Protein AF-0000000076984757 (afdb_homodimer)

Solvent-accessible surface area (backbone atoms only — not com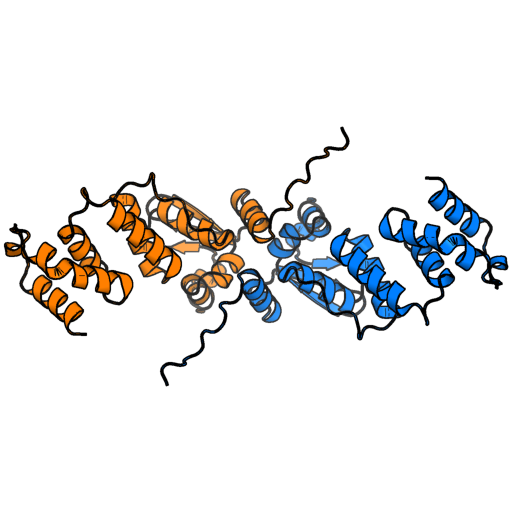parable to full-atom values): 20537 Å² total; per-residue (Å²): 127,86,75,67,82,76,66,76,76,68,51,55,43,49,32,43,40,49,35,39,76,66,60,54,83,48,56,28,40,35,36,26,56,76,40,71,48,70,34,43,54,64,56,42,35,36,55,32,67,49,46,29,51,60,57,61,44,84,55,82,53,58,76,68,27,52,43,83,43,54,91,38,46,38,69,46,50,48,52,52,52,50,26,58,39,61,76,49,83,77,90,59,85,86,56,52,69,69,60,38,51,53,36,30,52,50,23,57,74,46,65,38,62,72,61,24,51,53,37,47,53,51,50,55,70,54,31,86,80,48,48,64,46,57,53,48,51,49,35,60,73,69,62,40,70,81,35,61,69,56,42,49,49,50,57,74,42,38,65,64,36,57,61,40,74,66,47,73,70,45,46,71,63,52,54,49,50,50,45,48,61,69,69,100,129,86,68,69,80,76,67,74,74,68,51,56,42,50,32,43,41,48,34,38,78,67,60,54,83,48,55,28,39,35,35,26,55,76,41,71,47,70,33,44,56,65,56,44,34,35,55,30,67,49,47,29,51,58,58,61,44,83,55,83,52,56,76,67,27,52,43,84,42,55,92,37,45,38,70,46,50,49,52,52,51,50,25,56,39,60,76,48,84,77,87,59,86,85,56,51,70,69,59,36,50,53,36,30,51,50,2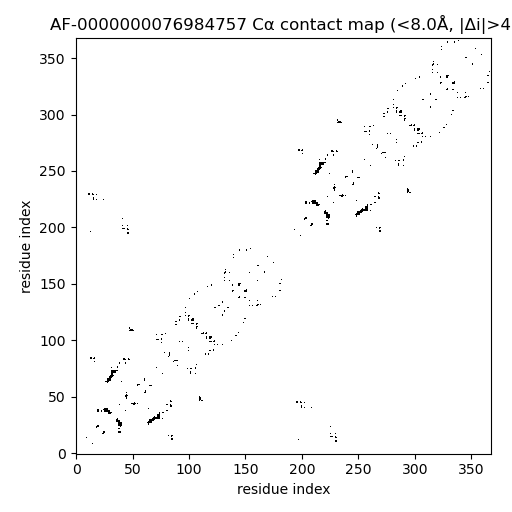5,57,75,47,65,38,59,71,61,24,52,54,38,46,52,52,52,58,66,58,34,84,82,51,46,66,47,58,52,48,52,50,35,60,73,68,62,40,69,80,35,62,70,56,41,49,50,50,59,74,41,39,66,64,35,58,61,40,73,66,47,72,71,46,47,70,63,52,51,48,50,51,46,49,60,69,71,99

Secondary structure (DSSP, 8-state):
-----------HHHHHHHHHHTT-S--EEEEETTEEEEE-HHHHHHH-HHHHHHHHS-STHHHH-EEE-TTS-HHHHHHHHHHHHH--PPP-TT--HHHHHHHHHHHHHHT-HHHHHHHHHHHHHTTTSS-HHHHHHHHHHTTGGG-HHHHHHHHHTHHHHHHSGGGGG--HHHHHHHHHHHH-/-----------HHHHHHHHHHTT-S--EEEEETTEEEEE-HHHHHHH-HHHHHHHHS-SGGGTT-EEE-TTS-HHHHHHHHHHHHH--PPP-TT--HHHHHHHHHHHHHTT-HHHHHHHHHHHHHTGGGS-HHHHHHHHHHTTGGG-HHHHHHHHHTHHHHHHSGGGGG--HHHHHHHHHHHH-

Sequence (368 aa):
MAEKIAASQNSKLENLNELRKREINTDVEIICKNGTVIAHRIVLMSSCLYFDCMFSTEMIEKHSGRVKLTKCTKETIETVVEFLYTDRLPLLTERDIRSLINLVQTCHMMQIEVLLDHCWDSLVAKGLSVNFFQLWKFAIKYDLKNNRRITGFVLDHFWEIAEHKNMIDFTENEVIKLMECLGSMAEKIAASQNSKLENLNELRKREINTDVEIICKNGTVIAHRIVLMSSCLYFDCMFSTEMIEKHSGRVKLTKCTKETIETVVEFLYTDRLPLLTERDIRSLINLVQTCHMMQIEVLLDHCWDSLVAKGLSVNFFQLWKFAIKYDLKNNRRITGFVLDHFWEIAEHKNMIDFTENEVIKLMECLGS

Structure (mmCIF, N/CA/C/O backbone):
data_AF-0000000076984757-model_v1
#
loop_
_entity.id
_entity.type
_entity.pdbx_description
1 polymer 'BTB domain-containing protein'
#
loop_
_atom_site.group_PDB
_atom_site.id
_atom_site.type_symbol
_atom_site.label_atom_id
_atom_site.label_alt_id
_atom_site.label_comp_id
_atom_site.label_asym_id
_atom_site.label_entity_id
_atom_site.label_seq_id
_atom_site.pdbx_PDB_ins_code
_atom_site.Cartn_x
_atom_site.Cartn_y
_atom_site.Cartn_z
_atom_site.occupancy
_atom_site.B_iso_or_equiv
_atom_site.auth_seq_id
_atom_site.auth_comp_id
_atom_site.auth_asym_id
_atom_site.auth_atom_id
_atom_site.pdbx_PDB_model_num
ATOM 1 N N . MET A 1 1 ? -29.219 -9.734 -17.531 1 21.2 1 MET A N 1
ATOM 2 C CA . MET A 1 1 ? -29 -10.062 -16.125 1 21.2 1 MET A CA 1
ATOM 3 C C . MET A 1 1 ? -27.5 -10.109 -15.82 1 21.2 1 MET A C 1
ATOM 5 O O . MET A 1 1 ? -27.109 -10.414 -14.688 1 21.2 1 MET A O 1
ATOM 9 N N . ALA A 1 2 ? -26.797 -10.617 -16.734 1 26.17 2 ALA A N 1
ATOM 10 C CA . ALA A 1 2 ? -25.359 -10.844 -16.75 1 26.17 2 ALA A CA 1
ATOM 11 C C . ALA A 1 2 ? -24.594 -9.562 -16.422 1 26.17 2 ALA A C 1
ATOM 13 O O . ALA A 1 2 ? -23.391 -9.461 -16.672 1 26.17 2 ALA A O 1
ATOM 14 N N . GLU A 1 3 ? -25.203 -8.461 -16.172 1 27.08 3 GLU A N 1
ATOM 15 C CA . GLU A 1 3 ? -24.875 -7.125 -15.688 1 27.08 3 GLU A CA 1
ATOM 16 C C . GLU A 1 3 ? -23.922 -7.184 -14.5 1 27.08 3 GLU A C 1
ATOM 18 O O . GLU A 1 3 ? -23.734 -6.191 -13.797 1 27.08 3 GLU A O 1
ATOM 23 N N . LYS A 1 4 ? -23.953 -8.43 -13.93 1 27.64 4 LYS A N 1
ATOM 24 C CA . LYS A 1 4 ? -23.422 -8.414 -12.578 1 27.64 4 LYS A CA 1
ATOM 25 C C . LYS A 1 4 ? -22.266 -7.418 -12.453 1 27.64 4 LYS A C 1
ATOM 27 O O . LYS A 1 4 ? -21.594 -7.109 -13.438 1 27.64 4 LYS A O 1
ATOM 32 N N . ILE A 1 5 ? -21.75 -6.938 -11.078 1 29.53 5 ILE A N 1
ATOM 33 C CA . ILE A 1 5 ? -21.031 -6 -10.219 1 29.53 5 ILE A CA 1
ATOM 34 C C . ILE A 1 5 ? -19.562 -5.941 -10.633 1 29.53 5 ILE A C 1
ATOM 36 O O . ILE A 1 5 ? -18.828 -6.906 -10.445 1 29.53 5 ILE A O 1
ATOM 40 N N . ALA A 1 6 ? -19.141 -5.578 -11.523 1 35.91 6 ALA A N 1
ATOM 41 C CA . ALA A 1 6 ? -17.797 -5.074 -11.812 1 35.91 6 ALA A CA 1
ATOM 42 C C . ALA A 1 6 ? -17.188 -4.398 -10.586 1 35.91 6 ALA A C 1
ATOM 44 O O . ALA A 1 6 ? -17.406 -3.207 -10.352 1 35.91 6 ALA A O 1
ATOM 45 N N . ALA A 1 7 ? -17.531 -4.762 -9.406 1 39.22 7 ALA A N 1
ATOM 46 C CA . ALA A 1 7 ? -17.047 -4.145 -8.18 1 39.22 7 ALA A CA 1
ATOM 47 C C . ALA A 1 7 ? -15.625 -3.625 -8.352 1 39.22 7 ALA A C 1
ATOM 49 O O . ALA A 1 7 ? -14.734 -4.363 -8.773 1 39.22 7 ALA A O 1
ATOM 50 N N . SER A 1 8 ? -15.414 -2.475 -8.773 1 44.09 8 SER A N 1
ATOM 51 C CA . SER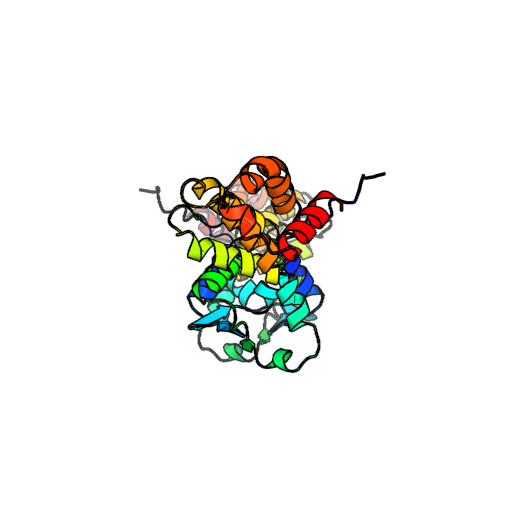 A 1 8 ? -14.148 -1.773 -8.938 1 44.09 8 SER A CA 1
ATOM 52 C C . SER A 1 8 ? -13.109 -2.266 -7.934 1 44.09 8 SER A C 1
ATOM 54 O O . SER A 1 8 ? -13.367 -2.295 -6.73 1 44.09 8 SER A O 1
ATOM 56 N N . GLN A 1 9 ? -12.414 -3.297 -8.227 1 57.75 9 GLN A N 1
ATOM 57 C CA . GLN A 1 9 ? -11.352 -3.824 -7.375 1 57.75 9 GLN A CA 1
ATOM 58 C C . GLN A 1 9 ? -10.602 -2.697 -6.676 1 57.75 9 GLN A C 1
ATOM 60 O O . GLN A 1 9 ? -10.188 -1.73 -7.316 1 57.75 9 GLN A O 1
ATOM 65 N N . ASN A 1 10 ? -10.844 -2.523 -5.359 1 71.19 10 ASN A N 1
ATOM 66 C CA . ASN A 1 10 ? -10.102 -1.567 -4.551 1 71.19 10 ASN A CA 1
ATOM 67 C C . ASN A 1 10 ? -8.602 -1.634 -4.84 1 71.19 10 ASN A C 1
ATOM 69 O O . ASN A 1 10 ? -8.07 -2.701 -5.156 1 71.19 10 ASN A O 1
ATOM 73 N N . SER A 1 11 ? -8.102 -0.429 -4.945 1 84.19 11 SER A N 1
ATOM 74 C CA . SER A 1 11 ? -6.645 -0.404 -5.008 1 84.19 11 SER A CA 1
ATOM 75 C C . SER A 1 11 ? -6.027 -1.074 -3.785 1 84.19 11 SER A C 1
ATOM 77 O O . SER A 1 11 ? -6.715 -1.308 -2.787 1 84.19 11 SER A O 1
ATOM 79 N N . LYS A 1 12 ? -4.941 -1.459 -3.879 1 89.38 12 LYS A N 1
ATOM 80 C CA . LYS A 1 12 ? -4.219 -2.066 -2.766 1 89.38 12 LYS A CA 1
ATOM 81 C C . LYS A 1 12 ? -4.184 -1.136 -1.558 1 89.38 12 LYS A C 1
ATOM 83 O O . LYS A 1 12 ? -4.352 -1.58 -0.42 1 89.38 12 LYS A O 1
ATOM 88 N N . LEU A 1 13 ? -4.09 0.079 -1.854 1 89.75 13 LEU A N 1
ATOM 89 C CA . LEU A 1 13 ? -4.055 1.071 -0.785 1 89.75 13 LEU A CA 1
ATOM 90 C C . LEU A 1 13 ? -5.406 1.164 -0.086 1 89.75 13 LEU A C 1
ATOM 92 O O . LEU A 1 13 ? -5.469 1.306 1.138 1 89.75 13 LEU A O 1
ATOM 96 N N . GLU A 1 14 ? -6.402 1.102 -0.881 1 92.06 14 GLU A N 1
ATOM 97 C CA . GLU A 1 14 ? -7.746 1.135 -0.311 1 92.06 14 GLU A CA 1
ATOM 98 C C . GLU A 1 14 ? -8 -0.081 0.576 1 92.06 14 GLU A C 1
ATOM 100 O O . GLU A 1 14 ? -8.641 0.029 1.621 1 92.06 14 GLU A O 1
ATOM 105 N N . ASN A 1 15 ? -7.496 -1.154 0.119 1 94.44 15 ASN A N 1
ATOM 106 C CA . ASN A 1 15 ? -7.645 -2.361 0.927 1 94.44 15 ASN A CA 1
ATOM 107 C C . ASN A 1 15 ? -6.898 -2.238 2.254 1 94.44 15 ASN A C 1
ATOM 109 O O . ASN A 1 15 ? -7.402 -2.666 3.295 1 94.44 15 ASN A O 1
ATOM 113 N N . LEU A 1 16 ? -5.719 -1.694 2.184 1 95.69 16 LEU A N 1
ATOM 114 C CA . LEU A 1 16 ? -4.965 -1.449 3.406 1 95.69 16 LEU A CA 1
ATOM 115 C C . LEU A 1 16 ? -5.734 -0.527 4.348 1 95.69 16 LEU A C 1
ATOM 117 O O . LEU A 1 16 ? -5.773 -0.759 5.555 1 95.69 16 LEU A O 1
ATOM 121 N N . ASN A 1 17 ? -6.32 0.473 3.775 1 96.44 17 ASN A N 1
ATOM 122 C CA . ASN A 1 17 ? -7.098 1.407 4.582 1 96.44 17 ASN A CA 1
ATOM 123 C C . ASN A 1 17 ? -8.305 0.728 5.215 1 96.44 17 ASN A C 1
ATOM 125 O O . ASN A 1 17 ? -8.695 1.062 6.336 1 96.44 17 ASN A O 1
ATOM 129 N N . GLU A 1 18 ? -8.898 -0.162 4.469 1 96.56 18 GLU A N 1
ATOM 130 C CA . GLU A 1 18 ? -10.023 -0.91 5.023 1 96.56 18 GLU A CA 1
ATOM 131 C C . GLU A 1 18 ? -9.594 -1.747 6.223 1 96.56 18 GLU A C 1
ATOM 133 O O . GLU A 1 18 ? -10.312 -1.829 7.219 1 96.56 18 GLU A O 1
ATOM 138 N N . LEU A 1 19 ? -8.453 -2.357 6.109 1 96.06 19 LEU A N 1
ATOM 139 C CA . LEU A 1 19 ? -7.93 -3.107 7.246 1 96.06 19 LEU A CA 1
ATOM 140 C C . LEU A 1 19 ? -7.727 -2.195 8.453 1 96.06 19 LEU A C 1
ATOM 142 O O . LEU A 1 19 ? -8.039 -2.576 9.586 1 96.06 19 LEU A O 1
ATOM 146 N N . ARG A 1 20 ? -7.211 -0.997 8.227 1 97.38 20 ARG A N 1
ATOM 147 C CA . ARG A 1 20 ? -7.012 -0.031 9.305 1 97.38 20 ARG A CA 1
ATOM 148 C C . ARG A 1 20 ? -8.336 0.336 9.961 1 97.38 20 ARG A C 1
ATOM 150 O O . ARG A 1 20 ? -8.453 0.306 11.195 1 97.38 20 ARG A O 1
ATOM 157 N N . LYS A 1 21 ? -9.305 0.676 9.148 1 96.75 21 LYS A N 1
ATOM 158 C CA . LYS A 1 21 ? -10.609 1.107 9.641 1 96.75 21 LYS A CA 1
ATOM 159 C C . LYS A 1 21 ? -11.273 0.006 10.461 1 96.75 21 LYS A C 1
ATOM 161 O O . LYS A 1 21 ? -11.992 0.287 11.422 1 96.75 21 LYS A O 1
ATOM 166 N N . ARG A 1 22 ? -10.945 -1.216 10.078 1 95.44 22 ARG A N 1
ATOM 167 C CA . ARG A 1 22 ? -11.492 -2.361 10.797 1 95.44 22 ARG A CA 1
ATOM 168 C C . ARG A 1 22 ? -10.586 -2.771 11.945 1 95.44 22 ARG A C 1
ATOM 170 O O . ARG A 1 22 ? -10.875 -3.734 12.664 1 95.44 22 ARG A O 1
ATOM 177 N N . GLU A 1 23 ? -9.531 -2.02 12.148 1 96.06 23 GLU A N 1
ATOM 178 C CA . GLU A 1 23 ? -8.555 -2.229 13.219 1 96.06 23 GLU A CA 1
ATOM 179 C C . GLU A 1 23 ? -7.969 -3.639 13.156 1 96.06 23 GLU A C 1
ATOM 181 O O . GLU A 1 23 ? -7.805 -4.289 14.188 1 96.06 23 GLU A O 1
ATOM 186 N N . ILE A 1 24 ? -7.777 -4.168 11.984 1 93.62 24 ILE A N 1
ATOM 187 C CA . ILE A 1 24 ? -7.195 -5.492 11.781 1 93.62 24 ILE A CA 1
ATOM 188 C C . ILE A 1 24 ? -5.676 -5.379 11.703 1 93.62 24 ILE A C 1
ATOM 190 O O . ILE A 1 24 ? -5.141 -4.742 10.797 1 93.62 24 ILE A O 1
ATOM 194 N N . ASN A 1 25 ? -5.008 -5.965 12.664 1 92.5 25 ASN A N 1
ATOM 195 C CA . ASN A 1 25 ? -3.557 -6.082 12.742 1 92.5 25 ASN A CA 1
ATOM 196 C C . ASN A 1 25 ? -2.885 -4.711 12.789 1 92.5 25 ASN A C 1
ATOM 198 O O . ASN A 1 25 ? -1.813 -4.52 12.211 1 92.5 25 ASN A O 1
ATOM 202 N N . THR A 1 26 ? -3.533 -3.736 13.258 1 95.12 26 THR A N 1
ATOM 203 C CA . THR A 1 26 ? -2.896 -2.451 13.523 1 95.12 26 THR A CA 1
ATOM 204 C C . THR A 1 26 ? -1.917 -2.561 14.688 1 95.12 26 THR A C 1
ATOM 206 O O . THR A 1 26 ? -2.166 -3.289 15.648 1 95.12 26 THR A O 1
ATOM 209 N N . ASP A 1 27 ? -0.809 -1.825 14.586 1 93.75 27 ASP A N 1
ATOM 210 C CA . ASP A 1 27 ? 0.222 -1.99 15.609 1 93.75 27 ASP A CA 1
ATOM 211 C C . ASP A 1 27 ? 0.734 -0.636 16.094 1 93.75 27 ASP A C 1
ATOM 213 O O . ASP A 1 27 ? 1.764 -0.562 16.766 1 93.75 27 ASP A O 1
ATOM 217 N N . VAL A 1 28 ? 0.115 0.46 15.805 1 95.44 28 VAL A N 1
ATOM 218 C CA . VAL A 1 28 ? 0.493 1.792 16.266 1 95.44 28 VAL A CA 1
ATOM 219 C C . VAL A 1 28 ? -0.729 2.506 16.844 1 95.44 28 VAL A C 1
ATOM 221 O O . VAL A 1 28 ? -1.816 2.449 16.266 1 95.44 28 VAL A O 1
ATOM 224 N N . GLU A 1 29 ? -0.559 3.031 17.922 1 96.75 29 GLU A N 1
ATOM 225 C CA . GLU A 1 29 ? -1.536 3.922 18.531 1 96.75 29 GLU A CA 1
ATOM 226 C C . GLU A 1 29 ? -0.991 5.344 18.656 1 96.75 29 GLU A C 1
ATOM 228 O O . GLU A 1 29 ? -0.042 5.59 19.406 1 96.75 29 GLU A O 1
ATOM 233 N N . ILE A 1 30 ? -1.597 6.242 18 1 96.62 30 ILE A N 1
ATOM 234 C CA . ILE A 1 30 ? -1.195 7.645 18.047 1 96.62 30 ILE A CA 1
ATOM 235 C C . ILE A 1 30 ? -2.062 8.391 19.062 1 96.62 30 ILE A C 1
ATOM 237 O O . ILE A 1 30 ? -3.271 8.531 18.875 1 96.62 30 ILE A O 1
ATOM 241 N N . ILE A 1 31 ? -1.456 8.844 20.062 1 97.25 31 ILE A N 1
ATOM 242 C CA . ILE A 1 31 ? -2.146 9.586 21.125 1 97.25 31 ILE A CA 1
ATOM 243 C C . ILE A 1 31 ? -2.203 11.062 20.75 1 97.25 31 ILE A C 1
ATOM 245 O O . ILE A 1 31 ? -1.169 11.734 20.672 1 97.25 31 ILE A O 1
ATOM 249 N N . CYS A 1 32 ? -3.408 11.539 20.562 1 97.56 32 CYS A N 1
ATOM 250 C CA . CYS A 1 32 ? -3.631 12.922 20.172 1 97.56 32 CYS A CA 1
ATOM 251 C C . CYS A 1 32 ? -4.137 13.758 21.344 1 97.56 32 CYS A C 1
ATOM 253 O O . CYS A 1 32 ? -4.281 13.242 22.453 1 97.56 32 CYS A O 1
ATOM 255 N N . LYS A 1 33 ? -4.422 15.023 21.094 1 96.62 33 LYS A N 1
ATOM 256 C CA . LYS A 1 33 ? -4.91 15.953 22.125 1 96.62 33 LYS A CA 1
ATOM 257 C C . LYS A 1 33 ? -6.242 15.477 22.703 1 96.62 33 LYS A C 1
ATOM 259 O O . LYS A 1 33 ? -6.48 15.609 23.906 1 96.62 33 LYS A O 1
ATOM 264 N N . ASN A 1 34 ? -7.09 14.961 21.922 1 97.5 34 ASN A N 1
ATOM 265 C CA . ASN A 1 34 ? -8.453 14.656 22.328 1 97.5 34 ASN A CA 1
ATOM 266 C C . ASN A 1 34 ? -8.883 13.266 21.875 1 97.5 34 ASN A C 1
ATOM 268 O O . ASN A 1 34 ? -10.047 13.055 21.531 1 97.5 34 ASN A O 1
ATOM 272 N N . GLY A 1 35 ? -7.922 12.344 21.703 1 97.44 35 GLY A N 1
ATOM 273 C CA . GLY A 1 35 ? -8.273 10.992 21.297 1 97.44 35 GLY A CA 1
ATOM 274 C C . GLY A 1 35 ? -7.082 10.203 20.781 1 97.44 35 GLY A C 1
ATOM 275 O O . GLY A 1 35 ? -5.934 10.57 21.031 1 97.44 35 GLY A O 1
ATOM 276 N N . THR A 1 36 ? -7.434 9.055 20.172 1 97.62 36 THR A N 1
ATOM 277 C CA . THR A 1 36 ? -6.398 8.172 19.656 1 97.62 36 THR A CA 1
ATOM 278 C C . THR A 1 36 ? -6.719 7.77 18.219 1 97.62 36 THR A C 1
ATOM 280 O O . THR A 1 36 ? -7.887 7.719 17.828 1 97.62 36 THR A O 1
ATOM 283 N N . VAL A 1 37 ? -5.668 7.57 17.438 1 98.12 37 VAL A N 1
ATOM 284 C CA . VAL A 1 37 ? -5.777 7.059 16.078 1 98.12 37 VAL A CA 1
ATOM 285 C C . VAL A 1 37 ? -4.914 5.809 15.922 1 98.12 37 VAL A C 1
ATOM 287 O O . VAL A 1 37 ? -3.754 5.793 16.344 1 98.12 37 VAL A O 1
ATOM 290 N N . ILE A 1 38 ? -5.523 4.762 15.359 1 97.75 38 ILE A N 1
ATOM 291 C CA . ILE A 1 38 ? -4.785 3.52 15.156 1 97.75 38 ILE A CA 1
ATOM 292 C C . ILE A 1 38 ? -4.34 3.412 13.703 1 97.75 38 ILE A C 1
ATOM 294 O O . ILE A 1 38 ? -5.035 3.877 12.797 1 97.75 38 ILE A O 1
ATOM 298 N N . ALA A 1 39 ? -3.232 2.807 13.469 1 97.69 39 ALA A N 1
ATOM 299 C CA . ALA A 1 39 ? -2.684 2.67 12.125 1 97.69 39 ALA A CA 1
ATOM 300 C C . ALA A 1 39 ? -1.687 1.517 12.047 1 97.69 39 ALA A C 1
ATOM 302 O O . ALA A 1 39 ? -1.389 0.881 13.062 1 97.69 39 ALA A O 1
ATOM 303 N N . HIS A 1 40 ? -1.284 1.158 10.93 1 96.75 40 HIS A N 1
ATOM 304 C CA . HIS A 1 40 ? -0.2 0.207 10.719 1 96.75 40 HIS A CA 1
ATOM 305 C C . HIS A 1 40 ? 1.148 0.916 10.641 1 96.75 40 HIS A C 1
ATOM 307 O O . HIS A 1 40 ? 1.307 1.88 9.891 1 96.75 40 HIS A O 1
ATOM 313 N N . ARG A 1 41 ? 2.1 0.413 11.328 1 95.62 41 ARG A N 1
ATOM 314 C CA . ARG A 1 41 ? 3.436 0.995 11.406 1 95.62 41 ARG A CA 1
ATOM 315 C C . ARG A 1 41 ? 4.066 1.111 10.023 1 95.62 41 ARG A C 1
ATOM 317 O O . ARG A 1 41 ? 4.566 2.176 9.656 1 95.62 41 ARG A O 1
ATOM 324 N N . ILE A 1 42 ? 4.004 0.048 9.227 1 95.38 42 ILE A N 1
ATOM 325 C CA . ILE A 1 42 ? 4.727 -0.012 7.961 1 95.38 42 ILE A CA 1
ATOM 326 C C . ILE A 1 42 ? 4.102 0.964 6.965 1 95.38 42 ILE A C 1
ATOM 328 O O . ILE A 1 42 ? 4.797 1.515 6.109 1 95.38 42 ILE A O 1
ATOM 332 N N . VAL A 1 43 ? 2.795 1.179 7.062 1 96.62 43 VAL A N 1
ATOM 333 C CA . VAL A 1 43 ? 2.154 2.133 6.164 1 96.62 43 VAL A CA 1
ATOM 334 C C . VAL A 1 43 ? 2.604 3.551 6.512 1 96.62 43 VAL A C 1
ATOM 336 O O . VAL A 1 43 ? 2.941 4.336 5.621 1 96.62 43 VAL A O 1
ATOM 339 N N . LEU A 1 44 ? 2.658 3.871 7.805 1 95.75 44 LEU A N 1
ATOM 340 C CA . LEU A 1 44 ? 3.131 5.184 8.234 1 95.75 44 LEU A CA 1
ATOM 341 C C . LEU A 1 44 ? 4.574 5.414 7.797 1 95.75 44 LEU A C 1
ATOM 343 O O . LEU A 1 44 ? 4.895 6.461 7.234 1 95.75 44 LEU A O 1
ATOM 347 N N . MET A 1 45 ? 5.379 4.414 7.965 1 94.31 45 MET A N 1
ATOM 348 C CA . MET A 1 45 ? 6.801 4.512 7.641 1 94.31 45 MET A CA 1
ATOM 349 C C . MET A 1 45 ? 7.008 4.664 6.137 1 94.31 45 MET A C 1
ATOM 351 O O . MET A 1 45 ? 7.875 5.418 5.695 1 94.31 45 MET A O 1
ATOM 355 N N . SER A 1 46 ? 6.23 3.941 5.387 1 94.81 46 SER A N 1
ATOM 356 C CA . SER A 1 46 ? 6.43 3.893 3.943 1 94.81 46 SER A CA 1
ATOM 357 C C . SER A 1 46 ? 5.93 5.168 3.271 1 94.81 46 SER A C 1
ATOM 359 O O . SER A 1 46 ? 6.344 5.492 2.156 1 94.81 46 SER A O 1
ATOM 361 N N . SER A 1 47 ? 5.121 5.953 3.883 1 93.44 47 SER A N 1
ATOM 362 C CA . SER A 1 47 ? 4.426 7.039 3.203 1 93.44 47 SER A CA 1
ATOM 363 C C . SER A 1 47 ? 4.758 8.391 3.836 1 93.44 47 SER A C 1
ATOM 365 O O . SER A 1 47 ? 4.383 9.438 3.307 1 93.44 47 SER A O 1
ATOM 367 N N . CYS A 1 48 ? 5.453 8.43 4.891 1 93.94 48 CYS A N 1
ATOM 368 C CA . CYS A 1 48 ? 5.715 9.656 5.633 1 93.94 48 CYS A CA 1
ATOM 369 C C . CYS A 1 48 ? 7.098 9.625 6.273 1 93.94 48 CYS A C 1
ATOM 371 O O . CYS A 1 48 ? 7.352 8.828 7.176 1 93.94 48 CYS A O 1
ATOM 373 N N . LEU A 1 49 ? 7.941 10.477 5.863 1 92.44 49 LEU A N 1
ATOM 374 C CA . LEU A 1 49 ? 9.32 10.523 6.352 1 92.44 49 LEU A CA 1
ATOM 375 C C . LEU A 1 49 ? 9.352 10.789 7.855 1 92.44 49 LEU A C 1
ATOM 377 O O . LEU A 1 49 ? 10.203 10.25 8.562 1 92.44 49 LEU A O 1
ATOM 381 N N . TYR A 1 50 ? 8.492 11.625 8.312 1 92.5 50 TYR A N 1
ATOM 382 C CA . TYR A 1 50 ? 8.391 11.922 9.742 1 92.5 50 TYR A CA 1
ATOM 383 C C . TYR A 1 50 ? 8.195 10.641 10.547 1 92.5 50 TYR A C 1
ATOM 385 O O . TYR A 1 50 ? 8.945 10.375 11.492 1 92.5 50 TYR A O 1
ATOM 393 N N . PHE A 1 51 ? 7.305 9.844 10.164 1 93 51 PHE A N 1
ATOM 394 C CA . PHE A 1 51 ? 7.035 8.594 10.867 1 93 51 PHE A CA 1
ATOM 395 C C . PHE A 1 51 ? 8.156 7.59 10.633 1 93 51 PHE A C 1
ATOM 397 O O . PHE A 1 51 ? 8.477 6.797 11.523 1 93 51 PHE A O 1
ATOM 404 N N . ASP A 1 52 ? 8.672 7.547 9.445 1 92.38 52 ASP A N 1
ATOM 405 C CA . ASP A 1 52 ? 9.789 6.656 9.164 1 92.38 52 ASP A CA 1
ATOM 406 C C . ASP A 1 52 ? 10.961 6.922 10.117 1 92.38 52 ASP A C 1
ATOM 408 O O . ASP A 1 52 ? 11.5 5.996 10.719 1 92.38 52 ASP A O 1
ATOM 412 N N . CYS A 1 53 ? 11.328 8.148 10.273 1 90.31 53 CYS A N 1
ATOM 413 C CA . CYS A 1 53 ? 12.406 8.547 11.164 1 90.31 53 CYS A CA 1
ATOM 414 C C . CYS A 1 53 ? 12.062 8.219 12.617 1 90.31 53 CYS A C 1
ATOM 416 O O . CYS A 1 53 ? 12.898 7.707 13.359 1 90.31 53 CYS A O 1
ATOM 418 N N . MET A 1 54 ? 10.859 8.5 12.938 1 88.56 54 MET A N 1
ATOM 419 C CA . MET A 1 54 ? 10.414 8.273 14.305 1 88.56 54 MET A CA 1
ATOM 420 C C . MET A 1 54 ? 10.539 6.805 14.688 1 88.56 54 MET A C 1
ATOM 422 O O . MET A 1 54 ? 11.031 6.48 15.773 1 88.56 54 MET A O 1
ATOM 426 N N . PHE A 1 55 ? 10.18 5.918 13.812 1 89.44 55 PHE A N 1
ATOM 427 C CA . PHE A 1 55 ? 10.164 4.492 14.125 1 89.44 55 PHE A CA 1
ATOM 428 C C . PHE A 1 55 ? 11.539 3.873 13.898 1 89.44 55 PHE A C 1
ATOM 430 O O . PHE A 1 55 ? 11.812 2.766 14.367 1 89.44 55 PHE A O 1
ATOM 437 N N . SER A 1 56 ? 12.328 4.512 13.172 1 86.19 56 SER A N 1
ATOM 438 C CA . SER A 1 56 ? 13.664 3.988 12.891 1 86.19 56 SER A CA 1
ATOM 439 C C . SER A 1 56 ? 14.656 4.398 13.977 1 86.19 56 SER A C 1
ATOM 441 O O . SER A 1 56 ? 15.688 3.756 14.148 1 86.19 56 SER A O 1
ATOM 443 N N . THR A 1 57 ? 14.523 5.539 14.5 1 76.5 57 THR A N 1
ATOM 444 C CA . THR A 1 57 ? 15.438 6.031 15.531 1 76.5 57 THR A CA 1
ATOM 445 C C . THR A 1 57 ? 15.258 5.242 16.828 1 76.5 57 THR A C 1
ATOM 447 O O . THR A 1 57 ? 14.172 4.746 17.109 1 76.5 57 THR A O 1
ATOM 450 N N . GLU A 1 58 ? 16.203 4.207 17.172 1 60.34 58 GLU A N 1
ATOM 451 C CA . GLU A 1 58 ? 16.297 3.336 18.344 1 60.34 58 GLU A CA 1
ATOM 452 C C . GLU A 1 58 ? 15.633 3.967 19.562 1 60.34 58 GLU A C 1
ATOM 454 O O . GLU A 1 58 ? 15.781 3.471 20.688 1 60.34 58 GLU A O 1
ATOM 459 N N . MET A 1 59 ? 15.148 5.051 19.547 1 50.72 59 MET A N 1
ATOM 460 C CA . MET A 1 59 ? 14.609 5.414 20.859 1 50.72 59 MET A CA 1
ATOM 461 C C . MET A 1 59 ? 13.445 4.508 21.234 1 50.72 59 MET A C 1
ATOM 463 O O . MET A 1 59 ? 12.828 3.885 20.359 1 50.72 59 MET A O 1
ATOM 467 N N . ILE A 1 60 ? 13.031 4.367 22.531 1 46.56 60 ILE A N 1
ATOM 468 C CA . ILE A 1 60 ? 12.156 3.555 23.375 1 46.56 60 ILE A CA 1
ATOM 469 C C . ILE A 1 60 ? 10.867 3.234 22.609 1 46.56 60 ILE A C 1
ATOM 471 O O . ILE A 1 60 ? 10.367 2.107 22.672 1 46.56 60 ILE A O 1
ATOM 475 N N . GLU A 1 61 ? 10.312 4.164 21.906 1 50.66 61 GLU A N 1
ATOM 476 C CA . GLU A 1 61 ? 8.922 4.016 21.5 1 50.66 61 GLU A CA 1
ATOM 477 C C . GLU A 1 61 ? 8.797 3.018 20.344 1 50.66 61 GLU A C 1
ATOM 479 O O . GLU A 1 61 ? 7.684 2.732 19.891 1 50.66 61 GLU A O 1
ATOM 484 N N . LYS A 1 62 ? 9.945 2.48 19.797 1 54.19 62 LYS A N 1
ATOM 485 C CA . LYS A 1 62 ? 10.102 1.552 18.688 1 54.19 62 LYS A CA 1
ATOM 486 C C . LYS A 1 62 ? 9.242 0.307 18.875 1 54.19 62 LYS A C 1
ATOM 488 O O . LYS A 1 62 ? 8.688 -0.232 17.922 1 54.19 62 LYS A O 1
ATOM 493 N N . HIS A 1 63 ? 9.141 -0.016 20.25 1 59.62 63 HIS A N 1
ATOM 494 C CA . HIS A 1 63 ? 8.516 -1.319 20.422 1 59.62 63 HIS A CA 1
ATOM 495 C C . HIS A 1 63 ? 7.105 -1.176 20.984 1 59.62 63 HIS A C 1
ATOM 497 O O . HIS A 1 63 ? 6.305 -2.113 20.922 1 59.62 63 HIS A O 1
ATOM 503 N N . SER A 1 64 ? 6.844 0.047 21.422 1 64.75 64 SER A N 1
ATOM 504 C CA . SER A 1 64 ? 5.598 0.111 22.188 1 64.75 64 SER A CA 1
ATOM 505 C C . SER A 1 64 ? 4.398 0.318 21.266 1 64.75 64 SER A C 1
ATOM 507 O O . SER A 1 64 ? 3.264 0.022 21.641 1 64.75 64 SER A O 1
ATOM 509 N N . GLY A 1 65 ? 4.699 0.686 20.031 1 83.88 65 GLY A N 1
ATOM 510 C CA . GLY A 1 65 ? 3.598 0.953 19.125 1 83.88 65 GLY A CA 1
ATOM 511 C C . GLY A 1 65 ? 2.824 2.209 19.484 1 83.88 65 GLY A C 1
ATOM 512 O O . GLY A 1 65 ? 1.777 2.486 18.891 1 83.88 65 GLY A O 1
ATOM 513 N N . ARG A 1 66 ? 3.246 2.957 20.547 1 89.19 66 ARG A N 1
ATOM 514 C CA . ARG A 1 66 ? 2.547 4.18 20.938 1 89.19 66 ARG A CA 1
ATOM 515 C C . ARG A 1 66 ? 3.328 5.418 20.516 1 89.19 66 ARG A C 1
ATOM 517 O O . ARG A 1 66 ? 4.535 5.508 20.766 1 89.19 66 ARG A O 1
ATOM 524 N N . VAL A 1 67 ? 2.729 6.367 19.844 1 92.44 67 VAL A N 1
ATOM 525 C CA . VAL A 1 67 ? 3.285 7.641 19.391 1 92.44 67 VAL A CA 1
ATOM 526 C C . VAL A 1 67 ? 2.502 8.797 20.016 1 92.44 67 VAL A C 1
ATOM 528 O O . VAL A 1 67 ? 1.278 8.867 19.875 1 92.44 67 VAL A O 1
ATOM 531 N N . LYS A 1 68 ? 3.18 9.656 20.688 1 94.06 68 LYS A N 1
ATOM 532 C CA . LYS A 1 68 ? 2.506 10.773 21.359 1 94.06 68 LYS A CA 1
ATOM 533 C C . LYS A 1 68 ? 2.57 12.031 20.5 1 94.06 68 LYS A C 1
ATOM 535 O O . LYS A 1 68 ? 3.646 12.602 20.297 1 94.06 68 LYS A O 1
ATOM 540 N N . LEU A 1 69 ? 1.495 12.406 19.984 1 95.44 69 LEU A N 1
ATOM 541 C CA . LEU A 1 69 ? 1.307 13.656 19.266 1 95.44 69 LEU A CA 1
ATOM 542 C C . LEU A 1 69 ? 0.209 14.492 19.906 1 95.44 69 LEU A C 1
ATOM 544 O O . LEU A 1 69 ? -0.785 14.828 19.266 1 95.44 69 LEU A O 1
ATOM 548 N N . THR A 1 70 ? 0.461 14.922 21.094 1 95.19 70 THR A N 1
ATOM 549 C CA . THR A 1 70 ? -0.57 15.516 21.922 1 95.19 70 THR A CA 1
ATOM 550 C C . THR A 1 70 ? -0.836 16.953 21.516 1 95.19 70 THR A C 1
ATOM 552 O O . THR A 1 70 ? -1.832 17.562 21.922 1 95.19 70 THR A O 1
ATOM 555 N N . LYS A 1 71 ? -0.027 17.562 20.703 1 93.06 71 LYS A N 1
ATOM 556 C CA . LYS A 1 71 ? -0.239 18.922 20.188 1 93.06 71 LYS A CA 1
ATOM 557 C C . LYS A 1 71 ? -1.229 18.922 19.031 1 93.06 71 LYS A C 1
ATOM 559 O O . LYS A 1 71 ? -1.732 19.969 18.641 1 93.06 71 LYS A O 1
ATOM 564 N N . CYS A 1 72 ? -1.492 17.766 18.516 1 96 72 CYS A N 1
ATOM 565 C CA . CYS A 1 72 ? -2.389 17.641 17.359 1 96 72 CYS A CA 1
ATOM 566 C C . CYS A 1 72 ? -3.719 17.031 17.781 1 96 72 CYS A C 1
ATOM 568 O O . CYS A 1 72 ? -3.758 16.141 18.625 1 96 72 CYS A O 1
ATOM 570 N N . THR A 1 73 ? -4.801 17.516 17.141 1 96.38 73 THR A N 1
ATOM 571 C CA . THR A 1 73 ? -6.113 16.938 17.422 1 96.38 73 THR A CA 1
ATOM 572 C C . THR A 1 73 ? -6.277 15.602 16.688 1 96.38 73 THR A C 1
ATOM 574 O O . THR A 1 73 ? -5.605 15.344 15.695 1 96.38 73 THR A O 1
ATOM 577 N N . LYS A 1 74 ? -7.203 14.789 17.203 1 97.81 74 LYS A N 1
ATOM 578 C CA . LYS A 1 74 ? -7.531 13.516 16.562 1 97.81 74 LYS A CA 1
ATOM 579 C C . LYS A 1 74 ? -8 13.734 15.125 1 97.81 74 LYS A C 1
ATOM 581 O O . LYS A 1 74 ? -7.633 12.984 14.227 1 97.81 74 LYS A O 1
ATOM 586 N N . GLU A 1 75 ? -8.773 14.781 14.922 1 96.81 75 GLU A N 1
ATOM 587 C CA . GLU A 1 75 ? -9.328 15.078 13.602 1 96.81 75 GLU A CA 1
ATOM 588 C C . GLU A 1 75 ? -8.227 15.367 12.586 1 96.81 75 GLU A C 1
ATOM 590 O O . GLU A 1 75 ? -8.281 14.891 11.453 1 96.81 75 GLU A O 1
ATOM 595 N N . THR A 1 76 ? -7.211 16.125 12.992 1 97.25 76 THR A N 1
ATOM 596 C CA . THR A 1 76 ? -6.121 16.469 12.086 1 97.25 76 THR A CA 1
ATOM 597 C C . THR A 1 76 ? -5.285 15.227 11.766 1 97.25 76 THR A C 1
ATOM 599 O O . THR A 1 76 ? -4.945 14.984 10.602 1 97.25 76 THR A O 1
ATOM 602 N N . ILE A 1 77 ? -5.043 14.414 12.82 1 98.25 77 ILE A N 1
ATOM 603 C CA . ILE A 1 77 ? -4.227 13.219 12.633 1 98.25 77 ILE A CA 1
ATOM 604 C C . ILE A 1 77 ? -4.98 12.211 11.766 1 98.25 77 ILE A C 1
ATOM 606 O O . ILE A 1 77 ? -4.395 11.578 10.883 1 98.25 77 ILE A O 1
ATOM 610 N N . GLU A 1 78 ? -6.246 12.109 11.977 1 98 78 GLU A N 1
ATOM 611 C CA . GLU A 1 78 ? -7.066 11.219 11.148 1 98 78 GLU A CA 1
ATOM 612 C C . GLU A 1 78 ? -7.012 11.625 9.68 1 98 78 GLU A C 1
ATOM 614 O O . GLU A 1 78 ? -6.926 10.773 8.797 1 98 78 GLU A O 1
ATOM 619 N N . THR A 1 79 ? -7.086 12.898 9.406 1 97.69 79 THR A N 1
ATOM 620 C CA . THR A 1 79 ? -7.023 13.406 8.047 1 97.69 79 THR A CA 1
ATOM 621 C C . THR A 1 79 ? -5.68 13.062 7.402 1 97.69 79 THR A C 1
ATOM 623 O O . THR A 1 79 ? -5.629 12.609 6.262 1 97.69 79 THR A O 1
ATOM 626 N N . VAL A 1 80 ? -4.629 13.312 8.172 1 98 80 VAL A N 1
ATOM 627 C CA . VAL A 1 80 ? -3.283 13.023 7.684 1 98 80 VAL A CA 1
ATOM 628 C C . VAL A 1 80 ? -3.141 11.531 7.418 1 98 80 VAL A C 1
ATOM 630 O O . VAL A 1 80 ? -2.684 11.125 6.344 1 98 80 VAL A O 1
ATOM 633 N N . VAL A 1 81 ? -3.586 10.68 8.375 1 98.06 81 VAL A N 1
ATOM 634 C CA . VAL A 1 81 ? -3.459 9.227 8.258 1 98.06 81 VAL A CA 1
ATOM 635 C C . VAL A 1 81 ? -4.27 8.734 7.059 1 98.06 81 VAL A C 1
ATOM 637 O O . VAL A 1 81 ? -3.801 7.895 6.289 1 98.06 81 VAL A O 1
ATOM 640 N N . GLU A 1 82 ? -5.43 9.289 6.895 1 97.5 82 GLU A N 1
ATOM 641 C CA . GLU A 1 82 ? -6.23 8.93 5.727 1 97.5 82 GLU A CA 1
ATOM 642 C C . GLU A 1 82 ? -5.492 9.242 4.43 1 97.5 82 GLU A C 1
ATOM 644 O O . GLU A 1 82 ? -5.496 8.445 3.496 1 97.5 82 GLU A O 1
ATOM 649 N N . PHE A 1 83 ? -4.902 10.336 4.445 1 96.75 83 PHE A N 1
ATOM 650 C CA . PHE A 1 83 ? -4.113 10.727 3.283 1 96.75 83 PHE A CA 1
ATOM 651 C C . PHE A 1 83 ? -2.965 9.758 3.053 1 96.75 83 PHE A C 1
ATOM 653 O O . PHE A 1 83 ? -2.697 9.359 1.914 1 96.75 83 PHE A O 1
ATOM 660 N N . LEU A 1 84 ? -2.33 9.336 4.078 1 96.25 84 LEU A N 1
ATOM 661 C CA . LEU A 1 84 ? -1.188 8.438 3.965 1 96.25 84 LEU A CA 1
ATOM 662 C C . LEU A 1 84 ? -1.62 7.07 3.441 1 96.25 84 LEU A C 1
ATOM 664 O O . LEU A 1 84 ? -0.856 6.395 2.746 1 96.25 84 LEU A O 1
ATOM 668 N N . TYR A 1 85 ? -2.863 6.66 3.67 1 96.06 85 TYR A N 1
ATOM 669 C CA . TYR A 1 85 ? -3.363 5.355 3.244 1 96.06 85 TYR A CA 1
ATOM 670 C C . TYR A 1 85 ? -3.904 5.422 1.82 1 96.06 85 TYR A C 1
ATOM 672 O O . TYR A 1 85 ? -3.973 4.402 1.129 1 96.06 85 TYR A O 1
ATOM 680 N N . THR A 1 86 ? -4.344 6.539 1.369 1 93.12 86 THR A N 1
ATOM 681 C CA . THR A 1 86 ? -5.117 6.57 0.134 1 93.12 86 THR A CA 1
ATOM 682 C C . THR A 1 86 ? -4.383 7.359 -0.946 1 93.12 86 THR A C 1
ATOM 684 O O . THR A 1 86 ? -4.672 7.211 -2.135 1 93.12 86 THR A O 1
ATOM 687 N N . ASP A 1 87 ? -3.504 8.203 -0.537 1 91.38 87 ASP A N 1
ATOM 688 C CA . ASP A 1 87 ? -2.811 9.125 -1.435 1 91.38 87 ASP A CA 1
ATOM 689 C C . ASP A 1 87 ? -3.795 10.07 -2.121 1 91.38 87 ASP A C 1
ATOM 691 O O . ASP A 1 87 ? -3.561 10.508 -3.25 1 91.38 87 ASP A O 1
ATOM 695 N N . ARG A 1 88 ? -4.898 10.344 -1.466 1 93 88 ARG A N 1
ATOM 696 C CA . ARG A 1 88 ? -5.906 11.266 -1.984 1 93 88 ARG A CA 1
ATOM 697 C C . ARG A 1 88 ? -6.012 12.508 -1.109 1 93 88 ARG A C 1
ATOM 699 O O . ARG A 1 88 ? -6.07 12.406 0.118 1 93 88 ARG A O 1
ATOM 706 N N . LEU A 1 89 ? -5.957 13.633 -1.726 1 96.38 89 LEU A N 1
ATOM 707 C CA . LEU A 1 89 ? -6.141 14.883 -1.001 1 96.38 89 LEU A CA 1
ATOM 708 C C . LEU A 1 89 ? -7.562 14.992 -0.461 1 96.38 89 LEU A C 1
ATOM 710 O O . LEU A 1 89 ? -8.523 14.664 -1.162 1 96.38 89 LEU A O 1
ATOM 714 N N . PRO A 1 90 ? -7.707 15.43 0.757 1 96.5 90 PRO A N 1
ATOM 715 C CA . PRO A 1 90 ? -9.039 15.531 1.355 1 96.5 90 PRO A CA 1
ATOM 716 C C . PRO A 1 90 ? -9.852 16.703 0.807 1 96.5 90 PRO A C 1
ATOM 718 O O . PRO A 1 90 ? -9.273 17.688 0.351 1 96.5 90 PRO A O 1
ATOM 721 N N . LEU A 1 91 ? -11.125 16.484 0.812 1 94.75 91 LEU A N 1
ATOM 722 C CA . LEU A 1 91 ? -12.016 17.609 0.556 1 94.75 91 LEU A CA 1
ATOM 723 C C . LEU A 1 91 ? -12.062 18.547 1.756 1 94.75 91 LEU A C 1
ATOM 725 O O . LEU A 1 91 ? -12.359 18.125 2.873 1 94.75 91 LEU A O 1
ATOM 729 N N . LEU A 1 92 ? -11.727 19.797 1.534 1 95 92 LEU A N 1
ATOM 730 C CA . LEU A 1 92 ? -11.57 20.719 2.654 1 95 92 LEU A CA 1
ATOM 731 C C . LEU A 1 92 ? -12.641 21.812 2.621 1 95 92 LEU A C 1
ATOM 733 O O . LEU A 1 92 ? -12.672 22.672 3.496 1 95 92 LEU A O 1
ATOM 737 N N . THR A 1 93 ? -13.57 21.781 1.736 1 90 93 THR A N 1
ATOM 738 C CA . THR A 1 93 ? -14.531 22.844 1.486 1 90 93 THR A CA 1
ATOM 739 C C . THR A 1 93 ? -15.391 23.109 2.721 1 90 93 THR A C 1
ATOM 741 O O . THR A 1 93 ? -15.727 24.25 3.023 1 90 93 THR A O 1
ATOM 744 N N . GLU A 1 94 ? -15.703 22.047 3.475 1 90.88 94 GLU A N 1
ATOM 745 C CA . GLU A 1 94 ? -16.641 22.188 4.594 1 90.88 94 GLU A CA 1
ATOM 746 C C . GLU A 1 94 ? -15.891 22.438 5.898 1 90.88 94 GLU A C 1
ATOM 748 O O . GLU A 1 94 ? -16.516 22.688 6.938 1 90.88 94 GLU A O 1
ATOM 753 N N . ARG A 1 95 ? -14.602 22.5 5.828 1 92.25 95 ARG A N 1
ATOM 754 C CA . ARG A 1 95 ? -13.828 22.719 7.047 1 92.25 95 ARG A CA 1
ATOM 755 C C . ARG A 1 95 ? -13.797 24.203 7.418 1 92.25 95 ARG A C 1
ATOM 757 O O . ARG A 1 95 ? -13.711 25.062 6.543 1 92.25 95 ARG A O 1
ATOM 764 N N . ASP A 1 96 ? -13.914 24.469 8.695 1 90.12 96 ASP A N 1
ATOM 765 C CA . ASP A 1 96 ? -13.812 25.859 9.148 1 90.12 96 ASP A CA 1
ATOM 766 C C . ASP A 1 96 ? -12.359 26.312 9.234 1 90.12 96 ASP A C 1
ATOM 768 O O . ASP A 1 96 ? -11.445 25.5 9.125 1 90.12 96 ASP A O 1
ATOM 772 N N . ILE A 1 97 ? -12.117 27.578 9.438 1 87.69 97 ILE A N 1
ATOM 773 C CA . ILE A 1 97 ? -10.797 28.219 9.414 1 87.69 97 ILE A CA 1
ATOM 774 C C . ILE A 1 97 ? -9.914 27.609 10.492 1 87.69 97 ILE A C 1
ATOM 776 O O . ILE A 1 97 ? -8.742 27.297 10.25 1 87.69 97 ILE A O 1
ATOM 780 N N . ARG A 1 98 ? -10.469 27.438 11.672 1 87.25 98 ARG A N 1
ATOM 781 C CA . ARG A 1 98 ? -9.703 26.891 12.789 1 87.25 98 ARG A CA 1
ATOM 782 C C . ARG A 1 98 ? -9.195 25.484 12.461 1 87.25 98 ARG A C 1
ATOM 784 O O . ARG A 1 98 ? -8.047 25.156 12.75 1 87.25 98 ARG A O 1
ATOM 791 N N . SER A 1 99 ? -10.062 24.688 11.914 1 92.44 99 SER A N 1
ATOM 792 C CA . SER A 1 99 ? -9.711 23.328 11.523 1 92.44 99 SER A CA 1
ATOM 793 C C . SER A 1 99 ? -8.609 23.312 10.469 1 92.44 99 SER A C 1
ATOM 795 O O . SER A 1 99 ? -7.707 22.484 10.508 1 92.44 99 SER A O 1
ATOM 797 N N . LEU A 1 100 ? -8.703 24.219 9.609 1 93 100 LEU A N 1
ATOM 798 C CA . LEU A 1 100 ? -7.719 24.312 8.539 1 93 100 LEU A CA 1
ATOM 799 C C . LEU A 1 100 ? -6.363 24.75 9.086 1 93 100 LEU A C 1
ATOM 801 O O . LEU A 1 100 ? -5.324 24.25 8.664 1 93 100 LEU A O 1
ATOM 805 N N . ILE A 1 101 ? -6.375 25.672 9.961 1 89.12 101 ILE A N 1
ATOM 806 C CA . ILE A 1 101 ? -5.141 26.125 10.594 1 89.12 101 ILE A CA 1
ATOM 807 C C . ILE A 1 101 ? -4.465 24.953 11.312 1 89.12 101 ILE A C 1
ATOM 809 O O . ILE A 1 101 ? -3.256 24.75 11.172 1 89.12 101 ILE A O 1
ATOM 813 N N . ASN A 1 102 ? -5.273 24.219 12.086 1 92.69 102 ASN A N 1
ATOM 814 C CA . ASN A 1 102 ? -4.746 23.047 12.781 1 92.69 102 ASN A CA 1
ATOM 815 C C . ASN A 1 102 ? -4.129 22.047 11.805 1 92.69 102 ASN A C 1
ATOM 817 O O . ASN A 1 102 ? -3.076 21.469 12.086 1 92.69 102 ASN A O 1
ATOM 821 N N . LEU A 1 103 ? -4.738 21.844 10.734 1 95.69 103 LEU A N 1
ATOM 822 C CA . LEU A 1 103 ? -4.258 20.906 9.734 1 95.69 103 LEU A CA 1
ATOM 823 C C . LEU A 1 103 ? -2.959 21.391 9.102 1 95.69 103 LEU A C 1
ATOM 825 O O . LEU A 1 103 ? -2.025 20.609 8.914 1 95.69 103 LEU A O 1
ATOM 829 N N . VAL A 1 104 ? -2.887 22.688 8.789 1 93.38 104 VAL A N 1
ATOM 830 C CA . VAL A 1 104 ? -1.664 23.266 8.25 1 93.38 104 VAL A CA 1
ATOM 831 C C . VAL A 1 104 ? -0.51 23.047 9.219 1 93.38 104 VAL A C 1
ATOM 833 O O . VAL A 1 104 ? 0.571 22.609 8.828 1 93.38 104 VAL A O 1
ATOM 836 N N . GLN A 1 105 ? -0.741 23.297 10.406 1 92 105 GLN A N 1
ATOM 837 C CA . GLN A 1 105 ? 0.277 23.141 11.445 1 92 105 GLN A CA 1
ATOM 838 C C . GLN A 1 105 ? 0.75 21.688 11.523 1 92 105 GLN A C 1
ATOM 840 O O . GLN A 1 105 ? 1.952 21.422 11.594 1 92 105 GLN A O 1
ATOM 845 N N . THR A 1 106 ? -0.167 20.828 11.555 1 95.56 106 THR A N 1
ATOM 846 C CA . THR A 1 106 ? 0.145 19.406 11.648 1 95.56 106 THR A CA 1
ATOM 847 C C . THR A 1 106 ? 0.978 18.953 10.453 1 95.56 106 THR A C 1
ATOM 849 O O . THR A 1 106 ? 1.993 18.281 10.617 1 95.56 106 THR A O 1
ATOM 852 N N . CYS A 1 107 ? 0.567 19.359 9.289 1 95.56 107 CYS A N 1
ATOM 853 C CA . CYS A 1 107 ? 1.287 19 8.07 1 95.56 107 CYS A CA 1
ATOM 854 C C . CYS A 1 107 ? 2.699 19.578 8.078 1 95.56 107 CYS A C 1
ATOM 856 O O . CYS A 1 107 ? 3.639 18.938 7.613 1 95.56 107 CYS A O 1
ATOM 858 N N . HIS A 1 108 ? 2.795 20.766 8.555 1 91.88 108 HIS A N 1
ATOM 859 C CA . HIS A 1 108 ? 4.105 21.406 8.672 1 91.88 108 HIS A CA 1
ATOM 860 C C . HIS A 1 108 ? 5.008 20.625 9.617 1 91.88 108 HIS A C 1
ATOM 862 O O . HIS A 1 108 ? 6.164 20.328 9.289 1 91.88 108 HIS A O 1
ATOM 868 N N . MET A 1 109 ? 4.48 20.281 10.734 1 92.06 109 MET A N 1
ATOM 869 C CA . MET A 1 109 ? 5.227 19.516 11.734 1 92.06 109 MET A CA 1
ATOM 870 C C . MET A 1 109 ? 5.711 18.188 11.164 1 92.06 109 MET A C 1
ATOM 872 O O . MET A 1 109 ? 6.848 17.781 11.398 1 92.06 109 MET A O 1
ATOM 876 N N . MET A 1 110 ? 4.898 17.562 10.406 1 94.5 110 MET A N 1
ATOM 877 C CA . MET A 1 110 ? 5.203 16.234 9.891 1 94.5 110 MET A CA 1
ATOM 878 C C . MET A 1 110 ? 5.883 16.328 8.523 1 94.5 110 MET A C 1
ATOM 880 O O . MET A 1 110 ? 6.195 15.297 7.918 1 94.5 110 MET A O 1
ATOM 884 N N . GLN A 1 111 ? 6.023 17.469 8.062 1 91.75 111 GLN A N 1
ATOM 885 C CA . GLN A 1 111 ? 6.75 17.75 6.832 1 91.75 111 GLN A CA 1
ATOM 886 C C . GLN A 1 111 ? 6.113 17.031 5.645 1 91.75 111 GLN A C 1
ATOM 888 O O . GLN A 1 111 ? 6.805 16.359 4.871 1 91.75 111 GLN A O 1
ATOM 893 N N . ILE A 1 112 ? 4.836 17.109 5.559 1 94.38 112 ILE A N 1
ATOM 894 C CA . ILE A 1 112 ? 4.094 16.609 4.402 1 94.38 112 ILE A CA 1
ATOM 895 C C . ILE A 1 112 ? 3.719 17.781 3.492 1 94.38 112 ILE A C 1
ATOM 897 O O . ILE A 1 112 ? 2.617 18.328 3.592 1 94.38 112 ILE A O 1
ATOM 901 N N . GLU A 1 113 ? 4.461 18.047 2.535 1 91.12 113 GLU A N 1
ATOM 902 C CA . GLU A 1 113 ? 4.41 19.297 1.771 1 91.12 113 GLU A CA 1
ATOM 903 C C . GLU A 1 113 ? 3.156 19.359 0.905 1 91.12 113 GLU A C 1
ATOM 905 O O . GLU A 1 113 ? 2.48 20.391 0.857 1 91.12 113 GLU A O 1
ATOM 910 N N . VAL A 1 114 ? 2.893 18.297 0.229 1 93 114 VAL A N 1
ATOM 911 C CA . VAL A 1 114 ? 1.777 18.297 -0.713 1 93 114 VAL A CA 1
ATOM 912 C C . VAL A 1 114 ? 0.472 18.562 0.03 1 93 114 VAL A C 1
ATOM 914 O O . V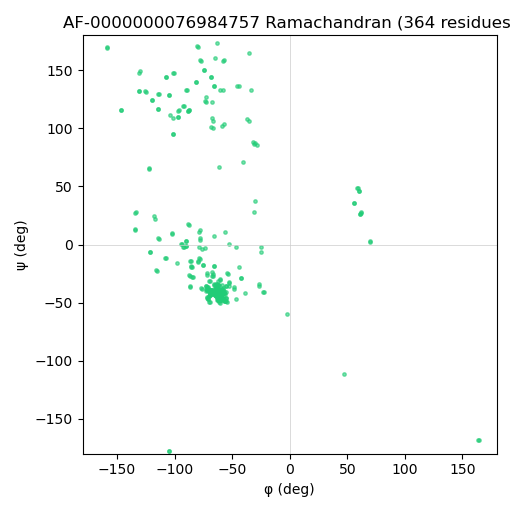AL A 1 114 ? -0.361 19.344 -0.432 1 93 114 VAL A O 1
ATOM 917 N N . LEU A 1 115 ? 0.335 17.938 1.114 1 95.12 115 LEU A N 1
ATOM 918 C CA . LEU A 1 115 ? -0.871 18.141 1.908 1 95.12 115 LEU A CA 1
ATOM 919 C C . LEU A 1 115 ? -0.885 19.531 2.525 1 95.12 115 LEU A C 1
ATOM 921 O O . LEU A 1 115 ? -1.934 20.172 2.588 1 95.12 115 LEU A O 1
ATOM 925 N N . LEU A 1 116 ? 0.236 20.016 2.977 1 94.38 116 LEU A N 1
ATOM 926 C CA . LEU A 1 116 ? 0.357 21.359 3.514 1 94.38 116 LEU A CA 1
ATOM 927 C C . LEU A 1 116 ? -0.096 22.391 2.49 1 94.38 116 LEU A C 1
ATOM 929 O O . LEU A 1 116 ? -0.921 23.266 2.797 1 94.38 116 LEU A O 1
ATOM 933 N N . ASP A 1 117 ? 0.379 22.25 1.338 1 92 117 ASP A N 1
ATOM 934 C CA . ASP A 1 117 ? 0.02 23.188 0.271 1 92 117 ASP A CA 1
ATOM 935 C C . ASP A 1 117 ? -1.486 23.172 0.019 1 92 117 ASP A C 1
ATOM 937 O O . ASP A 1 117 ? -2.102 24.234 -0.136 1 92 117 ASP A O 1
ATOM 941 N N . HIS A 1 118 ? -2.012 22 -0.014 1 94.81 118 HIS A N 1
ATOM 942 C CA . HIS A 1 118 ? -3.441 21.828 -0.253 1 94.81 118 HIS A CA 1
ATOM 943 C C . HIS A 1 118 ? -4.266 22.531 0.826 1 94.81 118 HIS A C 1
ATOM 945 O O . HIS A 1 118 ? -5.242 23.219 0.52 1 94.81 118 HIS A O 1
ATOM 951 N N . CYS A 1 119 ? -3.914 22.391 2.051 1 94.19 119 CYS A N 1
ATOM 952 C CA . CYS A 1 119 ? -4.602 23 3.176 1 94.19 119 CYS A CA 1
ATOM 953 C C . CYS A 1 119 ? -4.441 24.516 3.145 1 94.19 119 CYS A C 1
ATOM 955 O O . CYS A 1 119 ? -5.402 25.25 3.389 1 94.19 119 CYS A O 1
ATOM 957 N N . TRP A 1 120 ? -3.258 24.906 2.826 1 89.94 120 TRP A N 1
ATOM 958 C CA . TRP A 1 120 ? -2.979 26.344 2.756 1 89.94 120 TRP A CA 1
ATOM 959 C C . TRP A 1 120 ? -3.818 27 1.67 1 89.94 120 TRP A C 1
ATOM 961 O O . TRP A 1 120 ? -4.414 28.062 1.897 1 89.94 120 TRP A O 1
ATOM 971 N N . ASP A 1 121 ? -3.871 26.391 0.532 1 89.81 121 ASP A N 1
ATOM 972 C CA . ASP A 1 121 ? -4.672 26.922 -0.566 1 89.81 121 ASP A CA 1
ATOM 973 C C . ASP A 1 121 ? -6.141 27.047 -0.161 1 89.81 121 ASP A C 1
ATOM 975 O O . ASP A 1 121 ? -6.801 28.031 -0.521 1 89.81 121 ASP A O 1
ATOM 979 N N . SER A 1 122 ? -6.621 26.125 0.49 1 91.38 122 SER A N 1
ATOM 980 C CA . SER A 1 122 ? -8.008 26.156 0.943 1 91.38 122 SER A CA 1
ATOM 981 C C . SER A 1 122 ? -8.234 27.266 1.956 1 91.38 122 SER A C 1
ATOM 983 O O . SER A 1 122 ? -9.273 27.938 1.931 1 91.38 122 SER A O 1
ATOM 985 N N . LEU A 1 123 ? -7.312 27.438 2.828 1 88.38 123 LEU A N 1
ATOM 986 C CA . LEU A 1 123 ? -7.371 28.484 3.828 1 88.38 123 LEU A CA 1
ATOM 987 C C . LEU A 1 123 ? -7.391 29.859 3.166 1 88.38 123 LEU A C 1
ATOM 989 O O . LEU A 1 123 ? -8.211 30.719 3.521 1 88.38 123 LEU A O 1
ATOM 993 N N . VAL A 1 124 ? -6.527 30.047 2.203 1 84.44 124 VAL A N 1
ATOM 994 C CA . VAL A 1 124 ? -6.438 31.297 1.473 1 84.44 124 VAL A CA 1
ATOM 995 C C . VAL A 1 124 ? -7.742 31.547 0.718 1 84.44 124 VAL A C 1
ATOM 997 O O . VAL A 1 124 ? -8.242 32.688 0.688 1 84.44 124 VAL A O 1
ATOM 1000 N N . ALA A 1 125 ? -8.219 30.531 0.12 1 84.81 125 ALA A N 1
ATOM 1001 C CA . ALA A 1 125 ? -9.453 30.641 -0.662 1 84.81 125 ALA A CA 1
ATOM 1002 C C . ALA A 1 125 ? -10.633 31.031 0.224 1 84.81 125 ALA A C 1
ATOM 1004 O O . ALA A 1 125 ? -11.57 31.688 -0.234 1 84.81 125 ALA A O 1
ATOM 1005 N N . LYS A 1 126 ? -10.578 30.625 1.393 1 81.12 126 LYS A N 1
ATOM 1006 C CA . LYS A 1 126 ? -11.656 31 2.305 1 81.12 126 LYS A CA 1
ATOM 1007 C C . LYS A 1 126 ? -11.555 32.469 2.709 1 81.12 126 LYS A C 1
ATOM 1009 O O . LYS A 1 126 ? -12.469 33 3.338 1 81.12 126 LYS A O 1
ATOM 1014 N N . GLY A 1 127 ? -10.461 33.188 2.227 1 63.12 127 GLY A N 1
ATOM 1015 C CA . GLY A 1 127 ? -10.039 34.562 2.307 1 63.12 127 GLY A CA 1
ATOM 1016 C C . GLY A 1 127 ? -11.031 35.438 3.033 1 63.12 127 GLY A C 1
ATOM 1017 O O . GLY A 1 127 ? -10.672 36.5 3.561 1 63.12 127 GLY A O 1
ATOM 1018 N N . LEU A 1 128 ? -12.18 35.5 2.553 1 54.84 128 LEU A N 1
ATOM 1019 C CA . LEU A 1 128 ? -12.953 36.656 2.984 1 54.84 128 LEU A CA 1
ATOM 1020 C C . LEU A 1 128 ? -12.984 36.75 4.508 1 54.84 128 LEU A C 1
ATOM 1022 O O . LEU A 1 128 ? -12.922 37.844 5.062 1 54.84 128 LEU A O 1
ATOM 1026 N N . SER A 1 129 ? -12.953 35.656 5.086 1 55.28 129 SER A N 1
ATOM 1027 C CA . SER A 1 129 ? -13.094 35.688 6.539 1 55.28 129 SER A CA 1
ATOM 1028 C C . SER A 1 129 ? -11.742 35.625 7.23 1 55.28 129 SER A C 1
ATOM 1030 O O . SER A 1 129 ? -11.625 35.969 8.406 1 55.28 129 SER A O 1
ATOM 1032 N N . VAL A 1 130 ? -10.75 35.219 6.398 1 59.5 130 VAL A N 1
ATOM 1033 C CA . VAL A 1 130 ? -9.406 35.156 6.953 1 59.5 130 VAL A CA 1
ATOM 1034 C C . VAL A 1 130 ? -8.617 36.406 6.504 1 59.5 130 VAL A C 1
ATOM 1036 O O . VAL A 1 130 ? -8.523 36.688 5.305 1 59.5 130 VAL A O 1
ATOM 1039 N N . ASN A 1 131 ? -8.32 37.344 7.395 1 69.06 131 ASN A N 1
ATOM 1040 C CA . ASN A 1 131 ? -7.492 38.5 7.133 1 69.06 131 ASN A CA 1
ATOM 1041 C C . ASN A 1 131 ? -6.039 38.125 6.875 1 69.06 131 ASN 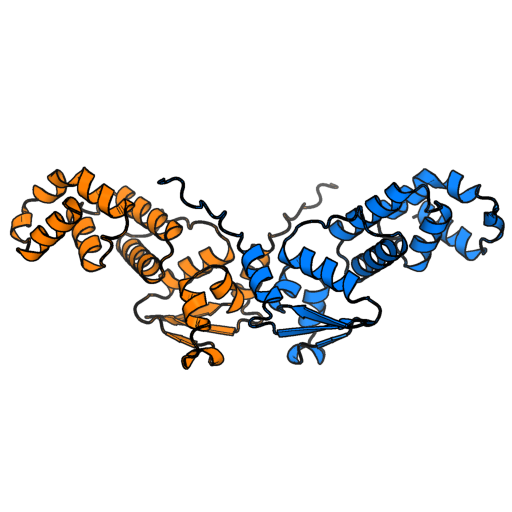A C 1
ATOM 1043 O O . ASN A 1 131 ? -5.469 37.312 7.602 1 69.06 131 ASN A O 1
ATOM 1047 N N . PHE A 1 132 ? -5.531 38.594 5.566 1 69.5 132 PHE A N 1
ATOM 1048 C CA . PHE A 1 132 ? -4.152 38.312 5.191 1 69.5 132 PHE A CA 1
ATOM 1049 C C . PHE A 1 132 ? -3.213 38.531 6.371 1 69.5 132 PHE A C 1
ATOM 1051 O O . PHE A 1 132 ? -2.225 37.812 6.527 1 69.5 132 PHE A O 1
ATOM 1058 N N . PHE A 1 133 ? -3.697 39.375 7.094 1 71.56 133 PHE A N 1
ATOM 1059 C CA . PHE A 1 133 ? -2.896 39.656 8.281 1 71.56 133 PHE A CA 1
ATOM 1060 C C . PHE A 1 133 ? -2.918 38.469 9.234 1 71.56 133 PHE A C 1
ATOM 1062 O O . PHE A 1 133 ? -1.878 38.062 9.766 1 71.56 133 PHE A O 1
ATOM 1069 N N . GLN A 1 134 ? -4.078 38 9.5 1 76.62 134 GLN A N 1
ATOM 1070 C CA . GLN A 1 134 ? -4.219 36.844 10.375 1 76.62 134 GLN A CA 1
ATOM 1071 C C . GLN A 1 134 ? -3.463 35.656 9.82 1 76.62 134 GLN A C 1
ATOM 1073 O O . GLN A 1 134 ? -2.834 34.906 10.578 1 76.62 134 GLN A O 1
ATOM 1078 N N . LEU A 1 135 ? -3.506 35.531 8.555 1 78.06 135 LEU A N 1
ATOM 1079 C CA . LEU A 1 135 ? -2.799 34.438 7.891 1 78.06 135 LEU A CA 1
ATOM 1080 C C . LEU A 1 135 ? -1.292 34.562 8.07 1 78.06 135 LEU A C 1
ATOM 1082 O O . LEU A 1 135 ? -0.596 33.594 8.32 1 78.06 135 LEU A O 1
ATOM 1086 N N . TRP A 1 136 ? -0.896 35.75 7.91 1 75.25 136 TRP A N 1
ATOM 1087 C CA . TRP A 1 136 ? 0.523 36.031 8.102 1 75.25 136 TRP A CA 1
ATOM 1088 C C . TRP A 1 136 ? 0.946 35.75 9.539 1 75.25 136 TRP A C 1
ATOM 1090 O O . TRP A 1 136 ? 1.992 35.156 9.781 1 75.25 136 TRP A O 1
ATOM 1100 N N . LYS A 1 137 ? 0.225 36.219 10.422 1 77.12 137 LYS A N 1
ATOM 1101 C CA . LYS A 1 137 ? 0.515 35.969 11.836 1 77.12 137 LYS A CA 1
ATOM 1102 C C . LYS A 1 137 ? 0.614 34.469 12.133 1 77.12 137 LYS A C 1
ATOM 1104 O O . LYS A 1 137 ? 1.496 34.031 12.875 1 77.12 137 LYS A O 1
ATOM 1109 N N . PHE A 1 138 ? -0.283 33.812 11.523 1 79.31 138 PHE A N 1
ATOM 1110 C CA . PHE A 1 138 ? -0.298 32.375 11.68 1 79.31 138 PHE A CA 1
ATOM 1111 C C . PHE A 1 138 ? 0.969 31.75 11.094 1 79.31 138 PHE A C 1
ATOM 1113 O O . PHE A 1 138 ? 1.562 30.844 11.703 1 79.31 138 PHE A O 1
ATOM 1120 N N . ALA A 1 139 ? 1.352 32.188 9.984 1 81.19 139 ALA A N 1
ATOM 1121 C CA . ALA A 1 139 ? 2.547 31.656 9.32 1 81.19 139 ALA A CA 1
ATOM 1122 C C . ALA A 1 139 ? 3.793 31.906 10.164 1 81.19 139 ALA A C 1
ATOM 1124 O O . ALA A 1 139 ? 4.672 31.047 10.258 1 81.19 139 ALA A O 1
ATOM 1125 N N . ILE A 1 140 ? 3.861 33.031 10.773 1 77.25 140 ILE A N 1
ATOM 1126 C CA . ILE A 1 140 ? 5 33.406 11.602 1 77.25 140 ILE A CA 1
ATOM 1127 C C . ILE A 1 140 ? 4.988 32.594 12.891 1 77.25 140 ILE A C 1
ATOM 1129 O O . ILE A 1 140 ? 6.02 32.031 13.297 1 77.25 140 ILE A O 1
ATOM 1133 N N . LYS A 1 141 ? 3.873 32.531 13.438 1 78.88 141 LYS A N 1
ATOM 1134 C CA . LYS A 1 141 ? 3.705 31.812 14.703 1 78.88 141 LYS A CA 1
ATOM 1135 C C . LYS A 1 141 ? 4.16 30.359 14.594 1 78.88 141 LYS A C 1
ATOM 1137 O O . LYS A 1 141 ? 4.82 29.844 15.5 1 78.88 141 LYS A O 1
ATOM 1142 N N . TYR A 1 142 ? 3.842 29.75 13.484 1 79.56 142 TYR A N 1
ATOM 1143 C CA . TYR A 1 142 ? 4.113 28.328 13.344 1 79.56 142 TYR A CA 1
ATOM 1144 C C . TYR A 1 142 ? 5.352 28.094 12.492 1 79.56 142 TYR A C 1
ATOM 1146 O O . TYR A 1 142 ? 5.602 26.969 12.047 1 79.56 142 TYR A O 1
ATOM 1154 N N . ASP A 1 143 ? 6.078 29.109 12.195 1 80.69 143 ASP A N 1
ATOM 1155 C CA . ASP A 1 143 ? 7.363 29.047 11.5 1 80.69 143 ASP A CA 1
ATOM 1156 C C . ASP A 1 143 ? 7.223 28.375 10.141 1 80.69 143 ASP A C 1
ATOM 1158 O O . ASP A 1 143 ? 7.953 27.422 9.828 1 80.69 143 ASP A O 1
ATOM 1162 N N . LEU A 1 144 ? 6.227 28.859 9.43 1 80.38 144 LEU A N 1
ATOM 1163 C CA . LEU A 1 144 ? 5.996 28.312 8.102 1 80.38 144 LEU A CA 1
ATOM 1164 C C . LEU A 1 144 ? 6.824 29.062 7.059 1 80.38 144 LEU A C 1
ATOM 1166 O O . LEU A 1 144 ? 6.516 29.016 5.863 1 80.38 144 LEU A O 1
ATOM 1170 N N . LYS A 1 145 ? 7.863 29.812 7.523 1 72.19 145 LYS A N 1
ATOM 1171 C CA . LYS A 1 145 ? 8.664 30.672 6.664 1 72.19 145 LYS A CA 1
ATOM 1172 C C . LYS A 1 145 ? 9.453 29.859 5.645 1 72.19 145 LYS A C 1
ATOM 1174 O O . LYS A 1 145 ? 9.852 30.375 4.598 1 72.19 145 LYS A O 1
ATOM 1179 N N . ASN A 1 146 ? 9.555 28.656 5.965 1 75.19 146 ASN A N 1
ATOM 1180 C CA . ASN A 1 146 ? 10.367 27.828 5.07 1 75.19 146 ASN A CA 1
ATOM 1181 C C . ASN A 1 146 ? 9.523 27.203 3.967 1 75.19 146 ASN A C 1
ATOM 1183 O O . ASN A 1 146 ? 10.055 26.547 3.076 1 75.19 146 ASN A O 1
ATOM 1187 N N . ASN A 1 147 ? 8.312 27.469 4.012 1 81.88 147 ASN A N 1
ATOM 1188 C CA . ASN A 1 147 ? 7.445 26.984 2.936 1 81.88 147 ASN A CA 1
ATOM 1189 C C . ASN A 1 147 ? 7.301 28.031 1.83 1 81.88 147 ASN A C 1
ATOM 1191 O O . ASN A 1 147 ? 6.73 29.094 2.049 1 81.88 147 ASN A O 1
ATOM 1195 N N . ARG A 1 148 ? 7.703 27.672 0.743 1 78 148 ARG A N 1
ATOM 1196 C CA . ARG A 1 148 ? 7.809 28.625 -0.361 1 78 148 ARG A CA 1
ATOM 1197 C C . ARG A 1 148 ? 6.43 29.141 -0.77 1 78 148 ARG A C 1
ATOM 1199 O O . ARG A 1 148 ? 6.277 30.312 -1.104 1 78 148 ARG A O 1
ATOM 1206 N N . ARG A 1 149 ? 5.555 28.312 -0.77 1 81.19 149 ARG A N 1
ATOM 1207 C CA . ARG A 1 149 ? 4.207 28.719 -1.163 1 81.19 149 ARG A CA 1
ATOM 1208 C C . ARG A 1 149 ? 3.643 29.75 -0.197 1 81.19 149 ARG A C 1
ATOM 1210 O O . ARG A 1 149 ? 3.053 30.75 -0.622 1 81.19 149 ARG A O 1
ATOM 1217 N N . ILE A 1 150 ? 3.85 29.516 0.975 1 81.62 150 ILE A N 1
ATOM 1218 C CA . ILE A 1 150 ? 3.34 30.406 2.012 1 81.62 150 ILE A CA 1
ATOM 1219 C C . ILE A 1 150 ? 4.098 31.734 1.977 1 81.62 150 ILE A C 1
ATOM 1221 O O . ILE A 1 150 ? 3.49 32.812 2.008 1 81.62 150 ILE A O 1
ATOM 1225 N N . THR A 1 151 ? 5.336 31.578 1.854 1 76.88 151 THR A N 1
ATOM 1226 C CA . THR A 1 151 ? 6.145 32.781 1.796 1 76.88 151 THR A CA 1
ATOM 1227 C C . THR A 1 151 ? 5.816 33.594 0.546 1 76.88 151 THR A C 1
ATOM 1229 O O . THR A 1 151 ? 5.75 34.812 0.598 1 76.88 151 THR A O 1
ATOM 1232 N N . GLY A 1 152 ? 5.695 32.938 -0.501 1 78.44 152 GLY A N 1
ATOM 1233 C CA . GLY A 1 152 ? 5.297 33.625 -1.724 1 78.44 152 GLY A CA 1
ATOM 1234 C C . GLY A 1 152 ? 3.984 34.344 -1.592 1 78.44 152 GLY A C 1
ATOM 1235 O O . GLY A 1 152 ? 3.857 35.5 -2.062 1 78.44 152 GLY A O 1
ATOM 1236 N N . PHE A 1 153 ? 3.072 33.781 -0.991 1 78.88 153 PHE A N 1
ATOM 1237 C CA . PHE A 1 153 ? 1.771 34.406 -0.777 1 78.88 153 PHE A CA 1
ATOM 1238 C C . PHE A 1 153 ? 1.905 35.656 0.068 1 78.88 153 PHE A C 1
ATOM 1240 O O . PHE A 1 153 ? 1.313 36.688 -0.251 1 78.88 153 PHE A O 1
ATOM 1247 N N . VAL A 1 154 ? 2.609 35.531 1.113 1 74.69 154 VAL A N 1
ATOM 1248 C CA . VAL A 1 154 ? 2.807 36.688 2.008 1 74.69 154 VAL A CA 1
ATOM 1249 C C . VAL A 1 154 ? 3.465 37.844 1.247 1 74.69 154 VAL A C 1
ATOM 1251 O O . VAL A 1 154 ? 3.061 39 1.384 1 74.69 154 VAL A O 1
ATOM 1254 N N . LEU A 1 155 ? 4.344 37.438 0.462 1 75.62 155 LEU A N 1
ATOM 1255 C CA . LEU A 1 155 ? 5.055 38.438 -0.313 1 75.62 155 LEU A CA 1
ATOM 1256 C C . LEU A 1 155 ? 4.129 39.094 -1.335 1 75.62 155 LEU A C 1
ATOM 1258 O O . LEU A 1 155 ? 4.141 40.312 -1.494 1 75.62 155 LEU A O 1
ATOM 1262 N N . ASP A 1 156 ? 3.377 38.344 -1.916 1 81 156 ASP A N 1
ATOM 1263 C CA . ASP A 1 156 ? 2.48 38.844 -2.959 1 81 156 ASP A CA 1
ATOM 1264 C C . ASP A 1 156 ? 1.419 39.75 -2.379 1 81 156 ASP A C 1
ATOM 1266 O O . ASP A 1 156 ? 0.933 40.656 -3.064 1 81 156 ASP A O 1
ATOM 1270 N N . HIS A 1 157 ? 1.108 39.625 -1.146 1 77.44 157 HIS A N 1
ATOM 1271 C CA . HIS A 1 157 ? 0.043 40.406 -0.535 1 77.44 157 HIS A CA 1
ATOM 1272 C C . HIS A 1 157 ? 0.584 41.312 0.578 1 77.44 157 HIS A C 1
ATOM 1274 O O . HIS A 1 157 ? -0.152 41.656 1.495 1 77.44 157 HIS A O 1
ATOM 1280 N N . PHE A 1 158 ? 1.821 41.531 0.426 1 74.94 158 PHE A N 1
ATOM 1281 C CA . PHE A 1 158 ? 2.557 42.25 1.459 1 74.94 158 PHE A CA 1
ATOM 1282 C C . PHE A 1 158 ? 1.907 43.594 1.743 1 74.94 158 PHE A C 1
ATOM 1284 O O . PHE A 1 158 ? 1.702 43.969 2.904 1 74.94 158 PHE A O 1
ATOM 1291 N N . TRP A 1 159 ? 1.591 44.25 0.711 1 71.88 159 TRP A N 1
ATOM 1292 C CA . TRP A 1 159 ? 1.05 45.594 0.88 1 71.88 159 TRP A CA 1
ATOM 1293 C C . TRP A 1 159 ? -0.313 45.562 1.563 1 71.88 159 TRP A C 1
ATOM 1295 O O . TRP A 1 159 ? -0.609 46.406 2.426 1 71.88 159 TRP A O 1
ATOM 1305 N N . GLU A 1 160 ? -1.095 44.688 1.241 1 72.44 160 GLU A N 1
ATOM 1306 C CA . GLU A 1 160 ? -2.412 44.5 1.849 1 72.44 160 GLU A CA 1
ATOM 1307 C C . GLU A 1 160 ? -2.295 44.156 3.33 1 72.44 160 GLU A C 1
ATOM 1309 O O . GLU A 1 160 ? -3.094 44.625 4.148 1 72.44 160 GLU A O 1
ATOM 1314 N N . ILE A 1 161 ? -1.327 43.406 3.604 1 71.94 161 ILE A N 1
ATOM 1315 C CA . ILE A 1 161 ? -1.076 43 4.977 1 71.94 161 ILE A CA 1
ATOM 1316 C C . ILE A 1 161 ? -0.55 44.188 5.793 1 71.94 161 ILE A C 1
ATOM 1318 O O . ILE A 1 161 ? -0.983 44.406 6.926 1 71.94 161 ILE A O 1
ATOM 1322 N N . ALA A 1 162 ? 0.274 44.938 5.148 1 68.62 162 ALA A N 1
ATOM 1323 C CA . ALA A 1 162 ? 0.898 46.062 5.809 1 68.62 162 ALA A CA 1
ATOM 1324 C C . ALA A 1 162 ? -0.12 47.188 6.07 1 68.62 162 ALA A C 1
ATOM 1326 O O . ALA A 1 162 ? -0.021 47.906 7.066 1 68.62 162 ALA A O 1
ATOM 1327 N N . GLU A 1 163 ? -0.974 47.375 5.168 1 67.44 163 GLU A N 1
ATOM 1328 C CA . GLU A 1 163 ? -1.946 48.438 5.25 1 67.44 163 GLU A CA 1
ATOM 1329 C C . GLU A 1 163 ? -3.006 48.156 6.309 1 67.44 163 GLU A C 1
ATOM 1331 O O . GLU A 1 163 ? -3.684 49.062 6.785 1 67.44 163 GLU A O 1
ATOM 1336 N N . HIS A 1 164 ? -3.158 46.969 6.516 1 57.84 164 HIS A N 1
ATOM 1337 C CA . HIS A 1 164 ? -4.176 46.688 7.52 1 57.84 164 HIS A CA 1
ATOM 1338 C C . HIS A 1 164 ? -3.852 47.375 8.844 1 57.84 164 HIS A C 1
ATOM 1340 O O . HIS A 1 164 ? -2.701 47.375 9.289 1 57.84 164 HIS A O 1
ATOM 1346 N N . LYS A 1 165 ? -4.562 48.375 9.016 1 54.12 165 LYS A N 1
ATOM 1347 C CA . LYS A 1 165 ? -4.52 49.375 10.078 1 54.12 165 LYS A CA 1
ATOM 1348 C C . LYS A 1 165 ? -3.857 48.812 11.336 1 54.12 165 LYS A C 1
ATOM 1350 O O . LYS A 1 165 ? -3.182 49.562 12.062 1 54.12 165 LYS A O 1
ATOM 1355 N N . ASN A 1 166 ? -4.145 47.688 11.617 1 51.66 166 ASN A N 1
ATOM 1356 C CA . ASN A 1 166 ? -3.646 47.25 12.922 1 51.66 166 ASN A CA 1
ATOM 1357 C C . ASN A 1 166 ? -2.172 46.875 12.859 1 51.66 166 ASN A C 1
ATOM 1359 O O . ASN A 1 166 ? -1.702 46.062 13.672 1 51.66 166 ASN A O 1
ATOM 1363 N N . MET A 1 167 ? -1.568 47.156 11.883 1 51.12 167 MET A N 1
ATOM 1364 C CA . MET A 1 167 ? -0.125 46.969 11.805 1 51.12 167 MET A CA 1
ATOM 1365 C C . MET A 1 167 ? 0.59 47.656 12.953 1 51.12 167 MET A C 1
ATOM 1367 O O . MET A 1 167 ? 1.797 47.5 13.133 1 51.12 167 MET A O 1
ATOM 1371 N N . ILE A 1 168 ? -0.043 48.625 13.438 1 47.31 168 ILE A N 1
ATOM 1372 C CA . ILE A 1 168 ? 0.502 49.219 14.648 1 47.31 168 ILE A CA 1
ATOM 1373 C C . ILE A 1 168 ? 0.829 48.125 15.664 1 47.31 168 ILE A C 1
ATOM 1375 O O . ILE A 1 168 ? 1.796 48.219 16.422 1 47.31 168 ILE A O 1
ATOM 1379 N N . ASP A 1 169 ? -0.031 47.219 15.609 1 50.53 169 ASP A N 1
ATOM 1380 C CA . ASP A 1 169 ? 0.159 46.219 16.641 1 50.53 169 ASP A CA 1
ATOM 1381 C C . ASP A 1 169 ? 1.297 45.25 16.281 1 50.53 169 ASP A C 1
ATOM 1383 O O . ASP A 1 169 ? 1.523 44.25 16.984 1 50.53 169 ASP A O 1
ATOM 1387 N N . PHE A 1 170 ? 1.969 45.5 15.227 1 53.28 170 PHE A N 1
ATOM 1388 C CA . PHE A 1 170 ? 3.164 44.688 14.945 1 53.28 170 PHE A CA 1
ATOM 1389 C C . PHE A 1 170 ? 4.246 44.969 15.984 1 53.28 170 PHE A C 1
ATOM 1391 O O . PHE A 1 170 ? 4.641 46.125 16.188 1 53.28 170 PHE A O 1
ATOM 1398 N N . THR A 1 171 ? 4.375 44.031 16.719 1 57.84 171 THR A N 1
ATOM 1399 C CA . THR A 1 171 ? 5.625 44.156 17.469 1 57.84 171 THR A CA 1
ATOM 1400 C C . THR A 1 171 ? 6.816 44.188 16.516 1 57.84 171 THR A C 1
ATOM 1402 O O . THR A 1 171 ? 6.723 43.75 15.367 1 57.84 171 THR A O 1
ATOM 1405 N N . GLU A 1 172 ? 7.652 45.125 16.766 1 56.75 172 GLU A N 1
ATOM 1406 C CA . GLU A 1 172 ? 8.93 45.188 16.062 1 56.75 172 GLU A CA 1
ATOM 1407 C C . GLU A 1 172 ? 9.383 43.812 15.594 1 56.75 172 GLU A C 1
ATOM 1409 O O . GLU A 1 172 ? 9.883 43.688 14.477 1 56.75 172 GLU A O 1
ATOM 1414 N N . ASN A 1 173 ? 9.094 42.969 16.281 1 62.97 173 ASN A N 1
ATOM 1415 C CA . ASN A 1 173 ? 9.539 41.594 16 1 62.97 173 ASN A CA 1
ATOM 1416 C C . ASN A 1 173 ? 8.781 41 14.828 1 62.97 173 ASN A C 1
ATOM 1418 O O . ASN A 1 173 ? 9.367 40.281 14.008 1 62.97 173 ASN A O 1
ATOM 1422 N N . GLU A 1 174 ? 7.539 41.375 14.781 1 63.66 174 GLU A N 1
ATOM 1423 C CA . GLU A 1 174 ? 6.738 40.812 13.688 1 63.66 174 GLU A CA 1
ATOM 1424 C C . GLU A 1 174 ? 7.133 41.438 12.352 1 63.66 174 GLU A C 1
ATOM 1426 O O . GLU A 1 174 ? 7.176 40.75 11.328 1 63.66 174 GLU A O 1
ATOM 1431 N N . VAL A 1 175 ? 7.445 42.656 12.422 1 62.28 175 VAL A N 1
ATOM 1432 C CA . VAL A 1 175 ? 7.895 43.375 11.227 1 62.28 175 VAL A CA 1
ATOM 1433 C C . VAL A 1 175 ? 9.234 42.812 10.766 1 62.28 175 VAL A C 1
ATOM 1435 O O . VAL A 1 175 ? 9.445 42.594 9.57 1 62.28 175 VAL A O 1
ATOM 1438 N N . ILE A 1 176 ? 10.062 42.562 11.68 1 63.38 176 ILE A N 1
ATOM 1439 C CA . ILE A 1 176 ? 11.375 42 11.367 1 63.38 176 ILE A CA 1
ATOM 1440 C C . ILE A 1 176 ? 11.219 40.625 10.719 1 63.38 176 ILE A C 1
ATOM 1442 O O . ILE A 1 176 ? 11.883 40.312 9.727 1 63.38 176 ILE A O 1
ATOM 1446 N N . LYS A 1 177 ? 10.352 39.938 11.25 1 67.06 177 LYS A N 1
ATOM 1447 C CA . LYS A 1 177 ? 10.141 38.594 10.719 1 67.06 177 LYS A CA 1
ATOM 1448 C C . LYS A 1 177 ? 9.594 38.656 9.297 1 67.06 177 LYS A C 1
ATOM 1450 O O . LYS A 1 177 ? 9.969 37.844 8.445 1 67.06 177 LYS A O 1
ATOM 1455 N N . LEU A 1 178 ? 8.766 39.594 9.148 1 62.06 178 LEU A N 1
ATOM 1456 C CA . LEU A 1 178 ? 8.266 39.844 7.801 1 62.06 178 LEU A CA 1
ATOM 1457 C C . LEU A 1 178 ? 9.406 40.156 6.848 1 62.06 178 LEU A C 1
ATOM 1459 O O . LEU A 1 178 ? 9.461 39.656 5.73 1 62.06 178 LEU A O 1
ATOM 1463 N N . MET A 1 179 ? 10.219 41 7.375 1 61.94 179 MET A N 1
ATOM 1464 C CA . MET A 1 179 ? 11.344 41.438 6.559 1 61.94 179 MET A CA 1
ATOM 1465 C C . MET A 1 179 ? 12.297 40.312 6.277 1 61.94 179 MET A C 1
ATOM 1467 O O . MET A 1 179 ? 12.859 40.219 5.188 1 61.94 179 MET A O 1
ATOM 1471 N N . GLU A 1 180 ? 12.414 39.5 7.156 1 65.75 180 GLU A N 1
ATOM 1472 C CA . GLU A 1 180 ? 13.273 38.344 6.977 1 65.75 180 GLU A CA 1
ATOM 1473 C C . GLU A 1 180 ? 12.703 37.406 5.93 1 65.75 180 GLU A C 1
ATOM 1475 O O . GLU A 1 180 ? 13.453 36.781 5.168 1 65.75 180 GLU A O 1
ATOM 1480 N N . CYS A 1 181 ? 11.461 37.281 5.996 1 59.31 181 CYS A N 1
ATOM 1481 C CA . CYS A 1 181 ? 10.805 36.469 4.988 1 59.31 181 CYS A CA 1
ATOM 1482 C C . CYS A 1 181 ? 10.977 37.062 3.598 1 59.31 181 CYS A C 1
ATOM 1484 O O . CYS A 1 181 ? 11.109 36.312 2.615 1 59.31 181 CYS A O 1
ATOM 1486 N N . LEU A 1 182 ? 11.008 38.375 3.506 1 57.66 182 LEU A N 1
ATOM 1487 C CA . LEU A 1 182 ? 11.164 39.094 2.25 1 57.66 182 LEU A CA 1
ATOM 1488 C C . LEU A 1 182 ? 12.617 39.062 1.786 1 57.66 182 LEU A C 1
ATOM 1490 O O . LEU A 1 182 ? 12.891 39.094 0.584 1 57.66 182 LEU A O 1
ATOM 1494 N N . GLY A 1 183 ? 13.461 39.156 2.684 1 56.06 183 GLY A N 1
ATOM 1495 C CA . GLY A 1 183 ? 14.875 39.281 2.361 1 56.06 183 GLY A CA 1
ATOM 1496 C C . GLY A 1 183 ? 15.539 37.938 2.119 1 56.06 183 GLY A C 1
ATOM 1497 O O . GLY A 1 183 ? 16.688 37.875 1.691 1 56.06 183 GLY A O 1
ATOM 1498 N N . SER A 1 184 ? 15.086 36.844 2.705 1 49.22 184 SER A N 1
ATOM 1499 C CA . SER A 1 184 ? 15.789 35.594 2.377 1 49.22 184 SER A CA 1
ATOM 1500 C C . SER A 1 184 ? 15.273 35 1.073 1 49.22 184 SER A C 1
ATOM 1502 O O . SER A 1 184 ? 14.094 35.125 0.743 1 49.22 184 SER A O 1
ATOM 1504 N N . MET B 1 1 ? 22.047 24.047 -14.641 1 22.09 1 MET B N 1
ATOM 1505 C CA . MET B 1 1 ? 22.516 23.156 -13.578 1 22.09 1 MET B CA 1
ATOM 1506 C C . MET B 1 1 ? 21.359 22.703 -12.703 1 22.09 1 MET B C 1
ATOM 1508 O O . MET B 1 1 ? 21.562 21.984 -11.719 1 22.09 1 MET B O 1
ATOM 1512 N N . ALA B 1 2 ? 20.469 23.625 -12.547 1 27.58 2 ALA B N 1
ATOM 1513 C CA . ALA B 1 2 ? 19.281 23.516 -11.711 1 27.58 2 ALA B CA 1
ATOM 1514 C C . ALA B 1 2 ? 18.438 22.312 -12.117 1 27.58 2 ALA B C 1
ATOM 1516 O O . ALA B 1 2 ? 17.219 22.406 -12.211 1 27.58 2 ALA B O 1
ATOM 1517 N N . GLU B 1 3 ? 18.891 21.438 -12.938 1 27.25 3 GLU B N 1
ATOM 1518 C CA . GLU B 1 3 ? 18.469 20.125 -13.43 1 27.25 3 GLU B CA 1
ATOM 1519 C C . GLU B 1 3 ? 18.031 19.219 -12.273 1 27.25 3 GLU B C 1
ATOM 1521 O O . GLU B 1 3 ? 18.062 18 -12.391 1 27.25 3 GLU B O 1
ATOM 1526 N N . LYS B 1 4 ? 18.188 19.844 -11.094 1 28.14 4 LYS B N 1
ATOM 1527 C CA . LYS B 1 4 ? 18.109 18.922 -9.961 1 28.14 4 LYS B CA 1
ATOM 1528 C C . LYS B 1 4 ? 17.125 17.797 -10.234 1 28.14 4 LYS B C 1
ATOM 1530 O O . LYS B 1 4 ? 16.062 18.016 -10.836 1 28.14 4 LYS B O 1
ATOM 1535 N N . ILE B 1 5 ? 17.391 16.391 -10 1 30.81 5 ILE B N 1
ATOM 1536 C CA . ILE B 1 5 ? 16.938 15 -10.016 1 30.81 5 ILE B CA 1
ATOM 1537 C C . ILE B 1 5 ? 15.5 14.922 -9.5 1 30.81 5 ILE B C 1
ATOM 1539 O O . ILE B 1 5 ? 15.234 15.18 -8.328 1 30.81 5 ILE B O 1
ATOM 1543 N N . ALA B 1 6 ? 14.539 15.258 -9.984 1 36.47 6 ALA B N 1
ATOM 1544 C CA . ALA B 1 6 ? 13.125 14.938 -9.805 1 36.47 6 ALA B CA 1
ATOM 1545 C C . ALA B 1 6 ? 12.953 13.5 -9.312 1 36.47 6 ALA B C 1
ATOM 1547 O O . ALA B 1 6 ? 12.992 12.562 -10.102 1 36.47 6 ALA B O 1
ATOM 1548 N N . ALA B 1 7 ? 13.781 13 -8.484 1 39.12 7 ALA B N 1
ATOM 1549 C CA . ALA B 1 7 ? 13.703 11.625 -7.988 1 39.12 7 ALA B CA 1
ATOM 1550 C C . ALA B 1 7 ? 12.258 11.148 -7.914 1 39.12 7 ALA B C 1
ATOM 1552 O O . ALA B 1 7 ? 11.414 11.805 -7.301 1 39.12 7 ALA B O 1
ATOM 1553 N N . SER B 1 8 ? 11.703 10.641 -8.891 1 44.03 8 SER B N 1
ATOM 1554 C CA . SER B 1 8 ? 10.359 10.094 -9.016 1 44.03 8 SER B CA 1
ATOM 1555 C C . SER B 1 8 ? 9.867 9.508 -7.699 1 44.03 8 SER B C 1
ATOM 1557 O O . SER B 1 8 ? 10.547 8.688 -7.086 1 44.03 8 SER B O 1
ATOM 1559 N N . GLN B 1 9 ? 9.289 10.289 -6.863 1 58 9 GLN B N 1
ATOM 1560 C CA . GLN B 1 9 ? 8.727 9.828 -5.598 1 58 9 GLN B CA 1
ATOM 1561 C C . GLN B 1 9 ? 8.094 8.453 -5.742 1 58 9 GLN B C 1
ATOM 1563 O O . GLN B 1 9 ? 7.309 8.219 -6.664 1 58 9 GLN B O 1
ATOM 1568 N N . ASN B 1 10 ? 8.758 7.418 -5.168 1 71.38 10 ASN B N 1
ATOM 1569 C CA . ASN B 1 10 ? 8.203 6.07 -5.133 1 71.38 10 ASN B CA 1
ATOM 1570 C C . ASN B 1 10 ? 6.738 6.078 -4.715 1 71.38 10 ASN B C 1
ATOM 1572 O O . ASN B 1 10 ? 6.316 6.926 -3.926 1 71.38 10 ASN B O 1
ATOM 1576 N N . SER B 1 11 ? 6.039 5.266 -5.477 1 84.38 11 SER B N 1
ATOM 1577 C CA . SER B 1 11 ? 4.672 5.055 -5.012 1 84.38 11 SER B CA 1
ATOM 1578 C C . SER B 1 11 ? 4.648 4.492 -3.596 1 84.38 11 SER B C 1
ATOM 1580 O O . SER B 1 11 ? 5.672 4.02 -3.094 1 84.38 11 SER B O 1
ATOM 1582 N N . LYS B 1 12 ? 3.68 4.645 -2.967 1 89.19 12 LYS B N 1
ATOM 1583 C CA . LYS B 1 12 ? 3.514 4.102 -1.621 1 89.19 12 LYS B CA 1
ATOM 1584 C C . LYS B 1 12 ? 3.752 2.594 -1.603 1 89.19 12 LYS B C 1
ATOM 1586 O O . LYS B 1 12 ? 4.383 2.072 -0.682 1 89.19 12 LYS B O 1
ATOM 1591 N N . LEU B 1 13 ? 3.357 2.006 -2.633 1 89.88 13 LEU B N 1
ATOM 1592 C CA . LEU B 1 13 ? 3.537 0.562 -2.74 1 89.88 13 LEU B CA 1
ATOM 1593 C C . LEU B 1 13 ? 5.012 0.208 -2.889 1 89.88 13 LEU B C 1
ATOM 1595 O O . LEU B 1 13 ? 5.48 -0.776 -2.309 1 89.88 13 LEU B O 1
ATOM 1599 N N . GLU B 1 14 ? 5.656 0.992 -3.658 1 92.06 14 GLU B N 1
ATOM 1600 C CA . GLU B 1 14 ? 7.086 0.772 -3.834 1 92.06 14 GLU B CA 1
ATOM 1601 C C . GLU B 1 14 ? 7.84 0.957 -2.52 1 92.06 14 GLU B C 1
ATOM 1603 O O . GLU B 1 14 ? 8.781 0.22 -2.23 1 92.06 14 GLU B O 1
ATOM 1608 N N . ASN B 1 15 ? 7.402 1.92 -1.813 1 94.38 15 ASN B N 1
ATOM 1609 C CA . ASN B 1 15 ? 8.023 2.139 -0.512 1 94.38 15 ASN B CA 1
ATOM 1610 C C . ASN B 1 15 ? 7.789 0.959 0.427 1 94.38 15 ASN B C 1
ATOM 1612 O O . ASN B 1 15 ? 8.695 0.556 1.162 1 94.38 15 ASN B O 1
ATOM 1616 N N . LEU B 1 16 ? 6.586 0.452 0.409 1 95.56 16 LEU B N 1
ATOM 1617 C CA . LEU B 1 16 ? 6.285 -0.734 1.201 1 95.56 16 LEU B CA 1
ATOM 1618 C C . LEU B 1 16 ? 7.172 -1.904 0.789 1 95.56 16 LEU B C 1
ATOM 1620 O O . LEU B 1 16 ? 7.68 -2.635 1.644 1 95.56 16 LEU B O 1
ATOM 1624 N N . ASN B 1 17 ? 7.34 -2.039 -0.477 1 96.44 17 ASN B N 1
ATOM 1625 C CA . ASN B 1 17 ? 8.188 -3.117 -0.978 1 96.44 17 ASN B CA 1
ATOM 1626 C C . ASN B 1 17 ? 9.641 -2.936 -0.541 1 96.44 17 ASN B C 1
ATOM 1628 O O . ASN B 1 17 ? 10.336 -3.916 -0.281 1 96.44 17 ASN B O 1
ATOM 1632 N N . GLU B 1 18 ? 10.062 -1.703 -0.532 1 96.56 18 GLU B N 1
ATOM 1633 C CA . GLU B 1 18 ? 11.422 -1.432 -0.063 1 96.56 18 GLU B CA 1
ATOM 1634 C C . GLU B 1 18 ? 11.594 -1.837 1.398 1 96.56 18 GLU B C 1
ATOM 1636 O O . GLU B 1 18 ? 12.625 -2.395 1.777 1 96.56 18 GLU B O 1
ATOM 1641 N N . LEU B 1 19 ? 10.609 -1.541 2.189 1 96 19 LEU B N 1
ATOM 1642 C CA . LEU B 1 19 ? 10.656 -1.973 3.582 1 96 19 LEU B CA 1
ATOM 1643 C C . LEU B 1 19 ? 10.75 -3.492 3.678 1 96 19 LEU B C 1
ATOM 1645 O O . LEU B 1 19 ? 11.5 -4.02 4.496 1 96 19 LEU B O 1
ATOM 1649 N N . ARG B 1 20 ? 9.992 -4.199 2.854 1 97.31 20 ARG B N 1
ATOM 1650 C CA . ARG B 1 20 ? 10.031 -5.66 2.834 1 97.31 20 ARG B CA 1
ATOM 1651 C C . ARG B 1 20 ? 11.43 -6.164 2.475 1 97.31 20 ARG B C 1
ATOM 1653 O O . ARG B 1 20 ? 11.977 -7.031 3.16 1 97.31 20 ARG B O 1
ATOM 1660 N N . LYS B 1 21 ? 11.961 -5.629 1.409 1 96.75 21 LYS B N 1
ATOM 1661 C CA . LYS B 1 21 ? 13.266 -6.062 0.913 1 96.75 21 LYS B CA 1
ATOM 1662 C C . LYS B 1 21 ? 14.359 -5.828 1.954 1 96.75 21 LYS B C 1
ATOM 1664 O O . LYS B 1 21 ? 15.312 -6.602 2.043 1 96.75 21 LYS B O 1
ATOM 1669 N N . ARG B 1 22 ? 14.125 -4.797 2.754 1 95.31 22 ARG B N 1
ATOM 1670 C CA . ARG B 1 22 ? 15.07 -4.484 3.814 1 95.31 22 ARG B CA 1
ATOM 1671 C C . ARG B 1 22 ? 14.711 -5.215 5.105 1 95.31 22 ARG B C 1
ATOM 1673 O O . ARG B 1 22 ? 15.391 -5.055 6.125 1 95.31 22 ARG B O 1
ATOM 1680 N N . GLU B 1 23 ? 13.68 -6.039 5.039 1 96 23 GLU B N 1
ATOM 1681 C CA . GLU B 1 23 ? 13.203 -6.852 6.152 1 96 23 GLU B CA 1
ATOM 1682 C C . GLU B 1 23 ? 12.875 -5.98 7.363 1 96 23 GLU B C 1
ATOM 1684 O O . GLU B 1 23 ? 13.195 -6.344 8.5 1 96 23 GLU B O 1
ATOM 1689 N N . ILE B 1 24 ? 12.367 -4.793 7.152 1 93.56 24 ILE B N 1
ATOM 1690 C CA . ILE B 1 24 ? 11.977 -3.875 8.219 1 93.56 24 ILE B CA 1
ATOM 1691 C C . ILE B 1 24 ? 10.531 -4.145 8.633 1 93.56 24 ILE B C 1
ATOM 1693 O O . ILE B 1 24 ? 9.609 -3.979 7.828 1 93.56 24 ILE B O 1
ATOM 1697 N N . ASN B 1 25 ? 10.352 -4.578 9.844 1 92.44 25 ASN B N 1
ATOM 1698 C CA . ASN B 1 25 ? 9.07 -4.801 10.492 1 92.44 25 ASN B CA 1
ATOM 1699 C C . ASN B 1 25 ? 8.242 -5.848 9.75 1 92.44 25 ASN B C 1
ATOM 1701 O O . ASN B 1 25 ? 7.02 -5.73 9.656 1 92.44 25 ASN B O 1
ATOM 1705 N N . THR B 1 26 ? 8.836 -6.727 9.07 1 95.12 26 THR B N 1
ATOM 1706 C CA . THR B 1 26 ? 8.133 -7.871 8.5 1 95.12 26 THR B CA 1
ATOM 1707 C C . THR B 1 26 ? 7.664 -8.812 9.609 1 95.12 26 THR B C 1
ATOM 1709 O O . THR B 1 26 ? 8.359 -9 10.609 1 95.12 26 THR B O 1
ATOM 1712 N N . ASP B 1 27 ? 6.492 -9.406 9.406 1 93.75 27 ASP B N 1
ATOM 1713 C CA . ASP B 1 27 ? 5.941 -10.219 10.484 1 93.75 27 ASP B CA 1
ATOM 1714 C C . ASP B 1 27 ? 5.414 -11.547 9.953 1 93.75 27 ASP B C 1
ATOM 1716 O O . ASP B 1 27 ? 4.699 -12.266 10.656 1 93.75 27 ASP B O 1
ATOM 1720 N N . VAL B 1 28 ? 5.699 -11.961 8.758 1 95.44 28 VAL B N 1
ATOM 1721 C CA . VAL B 1 28 ? 5.293 -13.234 8.18 1 95.44 28 VAL B CA 1
ATOM 1722 C C . VAL B 1 28 ? 6.504 -13.922 7.547 1 95.44 28 VAL B C 1
ATOM 1724 O O . VAL B 1 28 ? 7.305 -13.281 6.867 1 95.44 28 VAL B O 1
ATOM 1727 N N . GLU B 1 29 ? 6.648 -15.094 7.844 1 96.81 29 GLU B N 1
ATOM 1728 C CA . GLU B 1 29 ? 7.617 -15.969 7.191 1 96.81 29 GLU B CA 1
ATOM 1729 C C . GLU B 1 29 ? 6.922 -17.078 6.41 1 96.81 29 GLU B C 1
ATOM 1731 O O . GLU B 1 29 ? 6.273 -17.953 6.996 1 96.81 29 GLU B O 1
ATOM 1736 N N . ILE B 1 30 ? 7.09 -17.078 5.148 1 96.69 30 ILE B N 1
ATOM 1737 C CA . ILE B 1 30 ? 6.508 -18.109 4.289 1 96.69 30 ILE B CA 1
ATOM 1738 C C . ILE B 1 30 ? 7.543 -19.203 4.02 1 96.69 30 ILE B C 1
ATOM 1740 O O . ILE B 1 30 ? 8.562 -18.953 3.377 1 96.69 30 ILE B O 1
ATOM 1744 N N . ILE B 1 31 ? 7.27 -20.344 4.473 1 97.31 31 ILE B N 1
ATOM 1745 C CA . ILE B 1 31 ? 8.156 -21.484 4.285 1 97.31 31 ILE B CA 1
ATOM 1746 C C . ILE B 1 31 ? 7.832 -22.172 2.963 1 97.31 31 ILE B C 1
ATOM 1748 O O . ILE B 1 31 ? 6.742 -22.734 2.795 1 97.31 31 ILE B O 1
ATOM 1752 N N . CYS B 1 32 ? 8.789 -22.141 2.078 1 97.56 32 CYS B N 1
ATOM 1753 C CA . CYS B 1 32 ? 8.625 -22.719 0.749 1 97.56 32 CYS B CA 1
ATOM 1754 C C . CYS B 1 32 ? 9.367 -24.047 0.635 1 97.56 32 CYS B C 1
ATOM 1756 O O . CYS B 1 32 ? 9.969 -24.516 1.604 1 97.56 32 CYS B O 1
ATOM 1758 N N . LYS B 1 33 ? 9.336 -24.656 -0.54 1 96.62 33 LYS B N 1
ATOM 1759 C CA . LYS B 1 33 ? 9.992 -25.938 -0.808 1 96.62 33 LYS B CA 1
ATOM 1760 C C . LYS B 1 33 ? 11.5 -25.828 -0.594 1 96.62 33 LYS B C 1
ATOM 1762 O O . LYS B 1 33 ? 12.117 -26.766 -0.083 1 96.62 33 LYS B O 1
ATOM 1767 N N . ASN B 1 34 ? 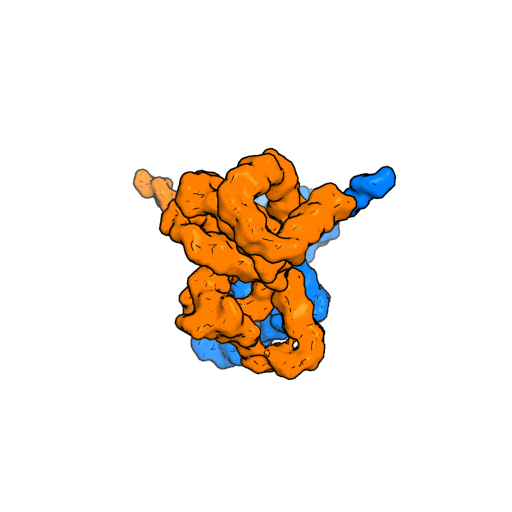12.078 -24.781 -0.971 1 97.5 34 ASN B N 1
ATOM 1768 C CA . ASN B 1 34 ? 13.531 -24.656 -0.984 1 97.5 34 ASN B CA 1
ATOM 1769 C C . ASN B 1 34 ? 13.992 -23.344 -0.382 1 97.5 34 ASN B C 1
ATOM 1771 O O . ASN B 1 34 ? 14.984 -22.766 -0.832 1 97.5 34 ASN B O 1
ATOM 1775 N N . GLY B 1 35 ? 13.211 -22.7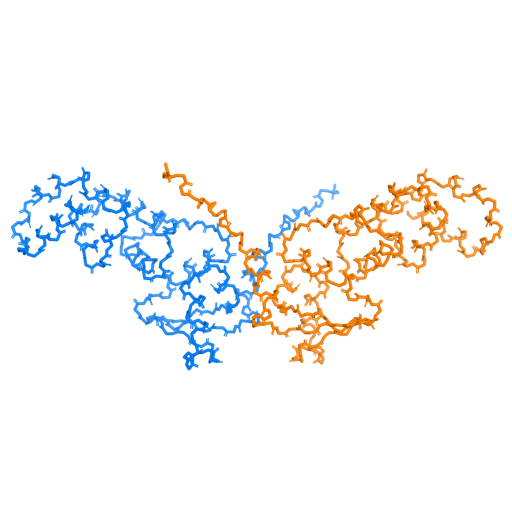81 0.551 1 97.44 35 GLY B N 1
ATOM 1776 C CA . GLY B 1 35 ? 13.609 -21.531 1.186 1 97.44 35 GLY B CA 1
ATOM 1777 C C . GLY B 1 35 ? 12.469 -20.828 1.893 1 97.44 35 GLY B C 1
ATOM 1778 O O . GLY B 1 35 ? 11.438 -21.453 2.182 1 97.44 35 GLY B O 1
ATOM 1779 N N . THR B 1 36 ? 12.766 -19.578 2.26 1 97.62 36 THR B N 1
ATOM 1780 C CA . THR B 1 36 ? 11.773 -18.781 2.969 1 97.62 36 THR B CA 1
ATOM 1781 C C . THR B 1 36 ? 11.617 -17.406 2.322 1 97.62 36 THR B C 1
ATOM 1783 O O . THR B 1 36 ? 12.562 -16.891 1.717 1 97.62 36 THR B O 1
ATOM 1786 N N . VAL B 1 37 ? 10.414 -16.875 2.412 1 98.12 37 VAL B N 1
ATOM 1787 C CA . VAL B 1 37 ? 10.125 -15.516 1.967 1 98.12 37 VAL B CA 1
ATOM 1788 C C . VAL B 1 37 ? 9.484 -14.727 3.105 1 98.12 37 VAL B C 1
ATOM 1790 O O . VAL B 1 37 ? 8.562 -15.211 3.766 1 98.12 37 VAL B O 1
ATOM 1793 N N . ILE B 1 38 ? 10.016 -13.523 3.326 1 97.75 38 ILE B N 1
ATOM 1794 C CA . ILE B 1 38 ? 9.469 -12.68 4.387 1 97.75 38 ILE B CA 1
ATOM 1795 C C . ILE B 1 38 ? 8.562 -11.609 3.783 1 97.75 38 ILE B C 1
ATOM 1797 O O . ILE B 1 38 ? 8.797 -11.141 2.672 1 97.75 38 ILE B O 1
ATOM 1801 N N . ALA B 1 39 ? 7.559 -11.227 4.496 1 97.69 39 ALA B N 1
ATOM 1802 C CA . ALA B 1 39 ? 6.594 -10.242 4.016 1 97.69 39 ALA B CA 1
ATOM 1803 C C . ALA B 1 39 ? 5.84 -9.594 5.176 1 97.69 39 ALA B C 1
ATOM 1805 O O . ALA B 1 39 ? 6.031 -9.977 6.332 1 97.69 39 ALA B O 1
ATOM 1806 N N . HIS B 1 40 ? 5.133 -8.594 4.941 1 96.75 40 HIS B N 1
ATOM 1807 C CA . HIS B 1 40 ? 4.215 -7.996 5.902 1 96.75 40 HIS B CA 1
ATOM 1808 C C . HIS B 1 40 ? 2.832 -8.633 5.812 1 96.75 40 HIS B C 1
ATOM 1810 O O . HIS B 1 40 ? 2.262 -8.742 4.727 1 96.75 40 HIS B O 1
ATOM 1816 N N . ARG B 1 41 ? 2.293 -8.969 6.91 1 95.69 41 ARG B N 1
ATOM 1817 C CA . ARG B 1 41 ? 0.997 -9.633 7.004 1 95.69 41 ARG B CA 1
ATOM 1818 C C . ARG B 1 41 ? -0.096 -8.797 6.348 1 95.69 41 ARG B C 1
ATOM 1820 O O . ARG B 1 41 ? -0.866 -9.305 5.527 1 95.69 41 ARG B O 1
ATOM 1827 N N . ILE B 1 42 ? -0.152 -7.5 6.641 1 95.44 42 ILE B N 1
ATOM 1828 C CA . ILE B 1 42 ? -1.257 -6.648 6.211 1 95.44 42 ILE B CA 1
ATOM 1829 C C . ILE B 1 42 ? -1.198 -6.449 4.699 1 95.44 42 ILE B C 1
ATOM 1831 O O . ILE B 1 42 ? -2.232 -6.289 4.047 1 95.44 42 ILE B O 1
ATOM 1835 N N . VAL B 1 43 ? 0.005 -6.445 4.137 1 96.69 43 VAL B N 1
ATOM 1836 C CA . VAL B 1 43 ? 0.12 -6.305 2.689 1 96.69 43 VAL B CA 1
ATOM 1837 C C . VAL B 1 43 ? -0.406 -7.562 2.004 1 96.69 43 VAL B C 1
ATOM 1839 O O . VAL B 1 43 ? -1.161 -7.48 1.033 1 96.69 43 VAL B O 1
ATOM 1842 N N . LEU B 1 44 ? -0.053 -8.727 2.535 1 95.75 44 LEU B N 1
ATOM 1843 C CA . LEU B 1 44 ? -0.552 -9.984 1.982 1 95.75 44 LEU B CA 1
ATOM 1844 C C . LEU B 1 44 ? -2.074 -10.055 2.072 1 95.75 44 LEU B C 1
ATOM 1846 O O . LEU B 1 44 ? -2.744 -10.375 1.089 1 95.75 44 LEU B O 1
ATOM 1850 N N . MET B 1 45 ? -2.588 -9.672 3.193 1 94.31 45 MET B N 1
ATOM 1851 C CA . MET B 1 45 ? -4.027 -9.734 3.438 1 94.31 45 MET B CA 1
ATOM 1852 C C . MET B 1 45 ? -4.773 -8.758 2.535 1 94.31 45 MET B C 1
ATOM 1854 O O . MET B 1 45 ? -5.852 -9.078 2.029 1 94.31 45 MET B O 1
ATOM 1858 N N . SER B 1 46 ? -4.215 -7.598 2.363 1 94.88 46 SER B N 1
ATOM 1859 C CA . SER B 1 46 ? -4.902 -6.535 1.639 1 94.88 46 SER B CA 1
ATOM 1860 C C . SER B 1 46 ? -4.891 -6.793 0.136 1 94.88 46 SER B C 1
ATOM 1862 O O . SER B 1 46 ? -5.719 -6.25 -0.599 1 94.88 46 SER B O 1
ATOM 1864 N N . SER B 1 47 ? -4.062 -7.629 -0.378 1 93.38 47 SER B N 1
ATOM 1865 C CA . SER B 1 47 ? -3.842 -7.727 -1.817 1 93.38 47 SER B CA 1
ATOM 1866 C C . SER B 1 47 ? -4.145 -9.133 -2.33 1 93.38 47 SER B C 1
ATOM 1868 O O . SER B 1 47 ? -4.156 -9.367 -3.541 1 93.38 47 SER B O 1
ATOM 1870 N N . CYS B 1 48 ? -4.414 -10.055 -1.5 1 94 48 CYS B N 1
ATOM 1871 C CA . CYS B 1 48 ? -4.594 -11.445 -1.887 1 94 48 CYS B CA 1
ATOM 1872 C C . CYS B 1 48 ? -5.637 -12.125 -1.008 1 94 48 CYS B C 1
ATOM 1874 O O . CYS B 1 48 ? -5.418 -12.312 0.191 1 94 48 CYS B O 1
ATOM 1876 N N . LEU B 1 49 ? -6.695 -12.523 -1.574 1 92.56 49 LEU B N 1
ATOM 1877 C CA . LEU B 1 49 ? -7.797 -13.141 -0.843 1 92.56 49 LEU B CA 1
ATOM 1878 C C . LEU B 1 49 ? -7.34 -14.43 -0.161 1 92.56 49 LEU B C 1
ATOM 1880 O O . LEU B 1 49 ? -7.785 -14.734 0.948 1 92.56 49 LEU B O 1
ATOM 1884 N N . TYR B 1 50 ? -6.512 -15.172 -0.814 1 92.62 50 TYR B N 1
ATOM 1885 C CA . TYR B 1 50 ? -5.965 -16.391 -0.246 1 92.62 50 TYR B CA 1
ATOM 1886 C C . TYR B 1 50 ? -5.289 -16.125 1.093 1 92.62 50 TYR B C 1
ATOM 1888 O O . TYR B 1 50 ? -5.605 -16.766 2.098 1 92.62 50 TYR B O 1
ATOM 1896 N N . PHE B 1 51 ? -4.477 -15.164 1.148 1 93.12 51 PHE B N 1
ATOM 1897 C CA . PHE B 1 51 ? -3.771 -14.82 2.377 1 93.12 51 PHE B CA 1
ATOM 1898 C C . PHE B 1 51 ? -4.719 -14.172 3.381 1 93.12 51 PHE B C 1
ATOM 1900 O O . PHE B 1 51 ? -4.566 -14.359 4.59 1 93.12 51 PHE B O 1
ATOM 1907 N N . ASP B 1 52 ? -5.617 -13.359 2.918 1 92.44 52 ASP B N 1
ATOM 1908 C CA . ASP B 1 52 ? -6.602 -12.75 3.811 1 92.44 52 ASP B CA 1
ATOM 1909 C C . ASP B 1 52 ? -7.383 -13.82 4.574 1 92.44 52 ASP B C 1
ATOM 1911 O O . ASP B 1 52 ? -7.52 -13.742 5.797 1 92.44 52 ASP B O 1
ATOM 1915 N N . CYS B 1 53 ? -7.871 -14.797 3.889 1 90.44 53 CYS B N 1
ATOM 1916 C CA . CYS B 1 53 ? -8.609 -15.898 4.496 1 90.44 53 CYS B CA 1
ATOM 1917 C C . CYS B 1 53 ? -7.719 -16.688 5.441 1 90.44 53 CYS B C 1
ATOM 1919 O O . CYS B 1 53 ? -8.141 -17.031 6.551 1 90.44 53 CYS B O 1
ATOM 1921 N N . MET B 1 54 ? -6.555 -16.906 5.004 1 88.56 54 MET B N 1
ATOM 1922 C CA . MET B 1 54 ? -5.617 -17.703 5.797 1 88.56 54 MET B CA 1
ATOM 1923 C C . MET B 1 54 ? -5.355 -17.031 7.145 1 88.56 54 MET B C 1
ATOM 1925 O O . MET B 1 54 ? -5.367 -17.703 8.18 1 88.56 54 MET B O 1
ATOM 1929 N N . PHE B 1 55 ? -5.18 -15.75 7.164 1 89.44 55 PHE B N 1
ATOM 1930 C CA . PHE B 1 55 ? -4.82 -15.047 8.391 1 89.44 55 PHE B CA 1
ATOM 1931 C C . PHE B 1 55 ? -6.062 -14.703 9.203 1 89.44 55 PHE B C 1
ATOM 1933 O O . PHE B 1 55 ? -5.965 -14.359 10.383 1 89.44 55 PHE B O 1
ATOM 1940 N N . SER B 1 56 ? -7.164 -14.711 8.594 1 86 56 SER B N 1
ATOM 1941 C CA . SER B 1 56 ? -8.398 -14.383 9.297 1 86 56 SER B CA 1
ATOM 1942 C C . SER B 1 56 ? -9 -15.617 9.969 1 86 56 SER B C 1
ATOM 1944 O O . SER B 1 56 ? -9.781 -15.492 10.914 1 86 56 SER B O 1
ATOM 1946 N N . THR B 1 57 ? -8.906 -16.719 9.367 1 76.38 57 THR B N 1
ATOM 1947 C CA . THR B 1 57 ? -9.461 -17.938 9.914 1 76.38 57 THR B CA 1
ATOM 1948 C C . THR B 1 57 ? -8.719 -18.359 11.18 1 76.38 57 THR B C 1
ATOM 1950 O O . THR B 1 57 ? -7.523 -18.078 11.32 1 76.38 57 THR B O 1
ATOM 1953 N N . GLU B 1 58 ? -9.281 -18.078 12.469 1 60.56 58 GLU B N 1
ATOM 1954 C CA . GLU B 1 58 ? -8.812 -18.391 13.812 1 60.56 58 GLU B CA 1
ATOM 1955 C C . GLU B 1 58 ? -7.898 -19.609 13.805 1 60.56 58 GLU B C 1
ATOM 1957 O O . GLU B 1 58 ? -7.5 -20.109 14.867 1 60.56 58 GLU B O 1
ATOM 1962 N N . MET B 1 59 ? -7.711 -20.281 12.836 1 50.88 59 MET B N 1
ATOM 1963 C CA . MET B 1 59 ? -6.84 -21.422 13.125 1 50.88 59 MET B CA 1
ATOM 1964 C C . MET B 1 59 ? -5.457 -20.953 13.562 1 50.88 59 MET B C 1
ATOM 1966 O O . MET B 1 59 ? -5.086 -19.797 13.32 1 50.88 59 MET B O 1
ATOM 1970 N N . ILE B 1 60 ? -4.477 -21.812 14.031 1 47.53 60 ILE B N 1
ATOM 1971 C CA . ILE B 1 60 ? -3.219 -21.844 14.766 1 47.53 60 ILE B CA 1
ATOM 1972 C C . ILE B 1 60 ? -2.285 -20.766 14.242 1 47.53 60 ILE B C 1
ATOM 1974 O O . ILE B 1 60 ? -1.629 -20.062 15.023 1 47.53 60 ILE B O 1
ATOM 1978 N N . GLU B 1 61 ? -2.125 -20.625 12.961 1 51.03 61 GLU B N 1
ATOM 1979 C CA . GLU B 1 61 ? -0.949 -19.969 12.414 1 51.03 61 GLU B CA 1
ATOM 1980 C C . GLU B 1 61 ? -1.08 -18.453 12.516 1 51.03 61 GLU B C 1
ATOM 1982 O O . GLU B 1 61 ? -0.2 -17.719 12.055 1 51.03 61 GLU B O 1
ATOM 1987 N N . LYS B 1 62 ? -2.234 -17.891 13.031 1 54.31 62 LYS B N 1
ATOM 1988 C CA . LYS B 1 62 ? -2.629 -16.5 13.164 1 54.31 62 LYS B CA 1
ATOM 1989 C C . LYS B 1 62 ? -1.551 -15.688 13.883 1 54.31 62 LYS B C 1
ATOM 1991 O O . LYS B 1 62 ? -1.312 -14.531 13.547 1 54.31 62 LYS B O 1
ATOM 1996 N N . HIS B 1 63 ? -0.933 -16.453 14.875 1 59.94 63 HIS B N 1
ATOM 1997 C CA . HIS B 1 63 ? -0.068 -15.625 15.711 1 59.94 63 HIS B CA 1
ATOM 1998 C C . HIS B 1 63 ? 1.403 -15.898 15.422 1 59.94 63 HIS B C 1
ATOM 2000 O O . HIS B 1 63 ? 2.273 -15.109 15.805 1 59.94 63 HIS B O 1
ATOM 2006 N N . SER B 1 64 ? 1.569 -16.969 14.672 1 64.94 64 SER B N 1
ATOM 2007 C CA . SER B 1 64 ? 2.975 -17.359 14.617 1 64.94 64 SER B CA 1
ATOM 2008 C C . SER B 1 64 ? 3.715 -16.609 13.516 1 64.94 64 SER B C 1
ATOM 2010 O O . SER B 1 64 ? 4.941 -16.5 13.547 1 64.94 64 SER B O 1
ATOM 2012 N N . GLY B 1 65 ? 2.947 -16 12.641 1 83.69 65 GLY B N 1
ATOM 2013 C CA . GLY B 1 65 ? 3.602 -15.32 11.531 1 83.69 65 GLY B CA 1
ATOM 2014 C C . GLY B 1 65 ? 4.238 -16.281 10.539 1 83.69 65 GLY B C 1
ATOM 2015 O O . GLY B 1 65 ? 4.973 -15.852 9.648 1 83.69 65 GLY B O 1
ATOM 2016 N N . ARG B 1 66 ? 4.078 -17.609 10.75 1 89.38 66 ARG B N 1
ATOM 2017 C CA . ARG B 1 66 ? 4.66 -18.594 9.828 1 89.38 66 ARG B CA 1
ATOM 2018 C C . ARG B 1 66 ? 3.586 -19.219 8.945 1 89.38 66 ARG B C 1
ATOM 2020 O O . ARG B 1 66 ? 2.549 -19.656 9.445 1 89.38 66 ARG B O 1
ATOM 2027 N N . VAL B 1 67 ? 3.75 -19.25 7.645 1 92.5 67 VAL B N 1
ATOM 2028 C CA . VAL B 1 67 ? 2.869 -19.844 6.648 1 92.5 67 VAL B CA 1
ATOM 2029 C C . VAL B 1 67 ? 3.621 -20.938 5.879 1 92.5 67 VAL B C 1
ATOM 2031 O O . VAL B 1 67 ? 4.684 -20.672 5.309 1 92.5 67 VAL B O 1
ATOM 2034 N N . LYS B 1 68 ? 3.09 -22.109 5.871 1 94.06 68 LYS B N 1
ATOM 2035 C CA . LYS B 1 68 ? 3.758 -23.219 5.188 1 94.06 68 LYS B CA 1
ATOM 2036 C C . LYS B 1 68 ? 3.188 -23.422 3.789 1 94.06 68 LYS B C 1
ATOM 2038 O O . LYS B 1 68 ? 2.029 -23.828 3.639 1 94.06 68 LYS B O 1
ATOM 2043 N N . LEU B 1 69 ? 3.934 -23.109 2.854 1 95.5 69 LEU B N 1
ATOM 2044 C CA . LEU B 1 69 ? 3.643 -23.375 1.448 1 95.5 69 LEU B CA 1
ATOM 2045 C C . LEU B 1 69 ? 4.742 -24.219 0.81 1 95.5 69 LEU B C 1
ATOM 2047 O O . LEU B 1 69 ? 5.367 -23.797 -0.164 1 95.5 69 LEU B O 1
ATOM 2051 N N . THR B 1 70 ? 4.871 -25.391 1.264 1 95.25 70 THR B N 1
ATOM 2052 C CA . THR B 1 70 ? 6.016 -26.234 0.936 1 95.25 70 THR B CA 1
ATOM 2053 C C . THR B 1 70 ? 5.871 -26.828 -0.461 1 95.25 70 THR B C 1
ATOM 2055 O O . THR B 1 70 ? 6.832 -27.359 -1.021 1 95.25 70 THR B O 1
ATOM 2058 N N . LYS B 1 71 ? 4.738 -26.766 -1.087 1 93.06 71 LYS B N 1
ATOM 2059 C CA . LYS B 1 71 ? 4.527 -27.234 -2.451 1 93.06 71 LYS B CA 1
ATOM 2060 C C . LYS B 1 71 ? 5.027 -26.219 -3.471 1 93.06 71 LYS B C 1
ATOM 2062 O O . LYS B 1 71 ? 5.172 -26.531 -4.652 1 93.06 71 LYS B O 1
ATOM 2067 N N . CYS B 1 72 ? 5.266 -25.031 -3.016 1 95.94 72 CYS B N 1
ATOM 2068 C CA . CYS B 1 72 ? 5.703 -23.969 -3.9 1 95.94 72 CYS B CA 1
ATOM 2069 C C . CYS B 1 72 ? 7.176 -23.641 -3.68 1 95.94 72 CYS B C 1
ATOM 2071 O O . CYS B 1 72 ? 7.66 -23.672 -2.545 1 95.94 72 CYS B O 1
ATOM 2073 N N . THR B 1 73 ? 7.879 -23.312 -4.789 1 96.44 73 THR B N 1
ATOM 2074 C CA . THR B 1 73 ? 9.281 -22.922 -4.672 1 96.44 73 THR B CA 1
ATOM 2075 C C . THR B 1 73 ? 9.398 -21.484 -4.164 1 96.44 73 THR B C 1
ATOM 2077 O O . THR B 1 73 ? 8.461 -20.688 -4.309 1 96.44 73 THR B O 1
ATOM 2080 N N . LYS B 1 74 ? 10.562 -21.188 -3.604 1 97.81 74 LYS B N 1
ATOM 2081 C CA . LYS B 1 74 ? 10.844 -19.828 -3.156 1 97.81 74 LYS B CA 1
ATOM 2082 C C . LYS B 1 74 ? 10.734 -18.828 -4.312 1 97.81 74 LYS B C 1
ATOM 2084 O O . LYS B 1 74 ? 10.203 -17.734 -4.141 1 97.81 74 LYS B O 1
ATOM 2089 N N . GLU B 1 75 ? 11.188 -19.234 -5.469 1 96.81 75 GLU B N 1
ATOM 2090 C CA . GLU B 1 75 ? 11.18 -18.359 -6.645 1 96.81 75 GLU B CA 1
ATOM 2091 C C . GLU B 1 75 ? 9.758 -17.984 -7.043 1 96.81 75 GLU B C 1
ATOM 2093 O O . GLU B 1 75 ? 9.477 -16.828 -7.363 1 96.81 75 GLU B O 1
ATOM 2098 N N . THR B 1 76 ? 8.844 -18.938 -7.012 1 97.19 76 THR B N 1
ATOM 2099 C CA . THR B 1 76 ? 7.461 -18.688 -7.391 1 97.19 76 THR B CA 1
ATOM 2100 C C . THR B 1 76 ? 6.781 -17.781 -6.371 1 97.19 76 THR B C 1
ATOM 2102 O O . THR B 1 76 ? 6.098 -16.812 -6.742 1 97.19 76 THR B O 1
ATOM 2105 N N . ILE B 1 77 ? 7.07 -18.062 -5.074 1 98.25 77 ILE B N 1
ATOM 2106 C CA . ILE B 1 77 ? 6.453 -17.281 -4.012 1 98.25 77 ILE B CA 1
ATOM 2107 C C . ILE B 1 77 ? 7.004 -15.852 -4.035 1 98.25 77 ILE B C 1
ATOM 2109 O O . ILE B 1 77 ? 6.254 -14.891 -3.863 1 98.25 77 ILE B O 1
ATOM 2113 N N . GLU B 1 78 ? 8.266 -15.719 -4.289 1 98 78 GLU B N 1
ATOM 2114 C CA . GLU B 1 78 ? 8.867 -14.398 -4.402 1 98 78 GLU B CA 1
ATOM 2115 C C . GLU B 1 78 ? 8.227 -13.594 -5.527 1 98 78 GLU B C 1
ATOM 2117 O O . GLU B 1 78 ? 7.977 -12.391 -5.375 1 98 78 GLU B O 1
ATOM 2122 N N . THR B 1 79 ? 7.992 -14.211 -6.645 1 97.69 79 THR B N 1
ATOM 2123 C CA . THR B 1 79 ? 7.363 -13.547 -7.781 1 97.69 79 THR B CA 1
ATOM 2124 C C . THR B 1 79 ? 5.957 -13.078 -7.422 1 97.69 79 THR B C 1
ATOM 2126 O O . THR B 1 79 ? 5.582 -11.945 -7.723 1 97.69 79 THR B O 1
ATOM 2129 N N . VAL B 1 80 ? 5.223 -13.984 -6.785 1 98 80 VAL B N 1
ATOM 2130 C CA . VAL B 1 80 ? 3.859 -13.664 -6.375 1 98 80 VAL B CA 1
ATOM 2131 C C . VAL B 1 80 ? 3.881 -12.508 -5.379 1 98 80 VAL B C 1
ATOM 2133 O O . VAL B 1 80 ? 3.146 -11.523 -5.539 1 98 80 VAL B O 1
ATOM 2136 N N . VAL B 1 81 ? 4.77 -12.578 -4.371 1 98.06 81 VAL B N 1
ATOM 2137 C CA . VAL B 1 81 ? 4.852 -11.57 -3.326 1 98.06 81 VAL B CA 1
ATOM 2138 C C . VAL B 1 81 ? 5.254 -10.227 -3.936 1 98.06 81 VAL B C 1
ATOM 2140 O O . VAL B 1 81 ? 4.691 -9.188 -3.59 1 98.06 81 VAL B O 1
ATOM 2143 N N . GLU B 1 82 ? 6.176 -10.266 -4.848 1 97.5 82 GLU B N 1
ATOM 2144 C CA . GLU B 1 82 ? 6.559 -9.047 -5.543 1 97.5 82 GLU B CA 1
ATOM 2145 C C . GLU B 1 82 ? 5.363 -8.414 -6.258 1 97.5 82 GLU B C 1
ATOM 2147 O O . GLU B 1 82 ? 5.172 -7.199 -6.207 1 97.5 82 GLU B O 1
ATOM 2152 N N . PHE B 1 83 ? 4.641 -9.234 -6.836 1 96.75 83 PHE B N 1
ATOM 2153 C CA . PHE B 1 83 ? 3.438 -8.773 -7.52 1 96.75 83 PHE B CA 1
ATOM 2154 C C . PHE B 1 83 ? 2.459 -8.156 -6.527 1 96.75 83 PHE B C 1
ATOM 2156 O O . PHE B 1 83 ? 1.871 -7.105 -6.797 1 96.75 83 PHE B O 1
ATOM 2163 N N . LEU B 1 84 ? 2.314 -8.742 -5.402 1 96.19 84 LEU B N 1
ATOM 2164 C CA . LEU B 1 84 ? 1.37 -8.266 -4.402 1 96.19 84 LEU B CA 1
ATOM 2165 C C . LEU B 1 84 ? 1.806 -6.91 -3.85 1 96.19 84 LEU B C 1
ATOM 2167 O O . LEU B 1 84 ? 0.965 -6.086 -3.48 1 96.19 84 LEU B O 1
ATOM 2171 N N . TYR B 1 85 ? 3.092 -6.598 -3.852 1 96 85 TYR B N 1
ATOM 2172 C CA . TYR B 1 85 ? 3.615 -5.348 -3.316 1 96 85 TYR B CA 1
ATOM 2173 C C . TYR B 1 85 ? 3.592 -4.25 -4.375 1 96 85 TYR B C 1
ATOM 2175 O O . TYR B 1 85 ? 3.551 -3.062 -4.047 1 96 85 TYR B O 1
ATOM 2183 N N . THR B 1 86 ? 3.662 -4.578 -5.613 1 93.12 86 THR B N 1
ATOM 2184 C CA . THR B 1 86 ? 3.93 -3.559 -6.621 1 93.12 86 THR B CA 1
ATOM 2185 C C . THR B 1 86 ? 2.74 -3.404 -7.562 1 93.12 86 THR B C 1
ATOM 2187 O O . THR B 1 86 ? 2.607 -2.385 -8.242 1 93.12 86 THR B O 1
ATOM 2190 N N . ASP B 1 87 ? 1.938 -4.414 -7.641 1 91.5 87 ASP B N 1
ATOM 2191 C CA . ASP B 1 87 ? 0.832 -4.473 -8.594 1 91.5 87 ASP B CA 1
ATOM 2192 C C . ASP B 1 87 ? 1.339 -4.422 -10.031 1 91.5 87 ASP B C 1
ATOM 2194 O O . ASP B 1 87 ? 0.648 -3.922 -10.922 1 91.5 87 ASP B O 1
ATOM 2198 N N . ARG B 1 88 ? 2.545 -4.883 -10.242 1 93 88 ARG B N 1
ATOM 2199 C CA . ARG B 1 88 ? 3.135 -4.938 -11.578 1 93 88 ARG B CA 1
ATOM 2200 C C . ARG B 1 88 ? 3.336 -6.379 -12.031 1 93 88 ARG B C 1
ATOM 2202 O O . ARG B 1 88 ? 3.834 -7.211 -11.266 1 93 88 ARG B O 1
ATOM 2209 N N . LEU B 1 89 ? 2.885 -6.672 -13.188 1 96.38 89 LEU B N 1
ATOM 2210 C CA . LEU B 1 89 ? 3.104 -7.996 -13.758 1 96.38 89 LEU B CA 1
ATOM 2211 C C . LEU B 1 89 ? 4.586 -8.234 -14.031 1 96.38 89 LEU B C 1
ATOM 2213 O O . LEU B 1 89 ? 5.273 -7.344 -14.539 1 96.38 89 LEU B O 1
ATOM 2217 N N . PRO B 1 90 ? 5.074 -9.391 -13.703 1 96.5 90 PRO B N 1
ATOM 2218 C CA . PRO B 1 90 ? 6.496 -9.672 -13.906 1 96.5 90 PRO B CA 1
ATOM 2219 C C . PRO B 1 90 ? 6.848 -9.906 -15.375 1 96.5 90 PRO B C 1
ATOM 2221 O O . PRO B 1 90 ? 5.988 -10.32 -16.156 1 96.5 90 PRO B O 1
ATOM 2224 N N . LEU B 1 91 ? 8.062 -9.547 -15.672 1 94.75 91 LEU B N 1
ATOM 2225 C CA . LEU B 1 91 ? 8.594 -9.945 -16.969 1 94.75 91 LEU B CA 1
ATOM 2226 C C . LEU B 1 91 ? 8.914 -11.438 -16.984 1 94.75 91 LEU B C 1
ATOM 2228 O O . LEU B 1 91 ? 9.664 -11.93 -16.141 1 94.75 91 LEU B O 1
ATOM 2232 N N . LEU B 1 92 ? 8.32 -12.164 -17.922 1 95.06 92 LEU B N 1
ATOM 2233 C CA . LEU B 1 92 ? 8.422 -13.617 -17.891 1 95.06 92 LEU B CA 1
ATOM 2234 C C . LEU B 1 92 ? 9.211 -14.125 -19.094 1 95.06 92 LEU B C 1
ATOM 2236 O O . LEU B 1 92 ? 9.406 -15.336 -19.25 1 95.06 92 LEU B O 1
ATOM 2240 N N . THR B 1 93 ? 9.766 -13.289 -19.906 1 90 93 THR B N 1
ATOM 2241 C CA . THR B 1 93 ? 10.375 -13.648 -21.172 1 90 93 THR B CA 1
ATOM 2242 C C . THR B 1 93 ? 11.562 -14.586 -20.953 1 90 93 THR B C 1
ATOM 2244 O O . THR B 1 93 ? 11.789 -15.508 -21.75 1 90 93 THR B O 1
ATOM 2247 N N . GLU B 1 94 ? 12.289 -14.391 -19.859 1 90.88 94 GLU B N 1
ATOM 2248 C CA . GLU B 1 94 ? 13.516 -15.156 -19.641 1 90.88 94 GLU B CA 1
ATOM 2249 C C . GLU B 1 94 ? 13.25 -16.406 -18.812 1 90.88 94 GLU B C 1
ATOM 2251 O O . GLU B 1 94 ? 14.148 -17.234 -18.609 1 90.88 94 GLU B O 1
ATOM 2256 N N . ARG B 1 95 ? 12.039 -16.609 -18.453 1 92.25 95 ARG B N 1
ATOM 2257 C CA . ARG B 1 95 ? 11.719 -17.766 -17.641 1 92.25 95 ARG B CA 1
ATOM 2258 C C . ARG B 1 95 ? 11.578 -19.016 -18.5 1 92.25 95 ARG B C 1
ATOM 2260 O O . ARG B 1 95 ? 11.047 -18.953 -19.609 1 92.25 95 ARG B O 1
ATOM 2267 N N . ASP B 1 96 ? 12.086 -20.125 -18 1 90.19 96 ASP B N 1
ATOM 2268 C CA . ASP B 1 96 ? 11.93 -21.375 -18.734 1 90.19 96 ASP B CA 1
ATOM 2269 C C . ASP B 1 96 ? 10.539 -21.984 -18.5 1 90.19 96 ASP B C 1
ATOM 2271 O O . ASP B 1 96 ? 9.797 -21.516 -17.641 1 90.19 96 ASP B O 1
ATOM 2275 N N . ILE B 1 97 ? 10.172 -23.016 -19.234 1 87.88 97 ILE B N 1
ATOM 2276 C CA . ILE B 1 97 ? 8.852 -23.625 -19.25 1 87.88 97 ILE B CA 1
ATOM 2277 C C . ILE B 1 97 ? 8.523 -24.172 -17.859 1 87.88 97 ILE B C 1
ATOM 2279 O O . ILE B 1 97 ? 7.41 -23.984 -17.359 1 87.88 97 ILE B O 1
ATOM 2283 N N . ARG B 1 98 ? 9.477 -24.844 -17.25 1 87.19 98 ARG B N 1
ATOM 2284 C CA . ARG B 1 98 ? 9.25 -25.438 -15.938 1 87.19 98 ARG B CA 1
ATOM 2285 C C . ARG B 1 98 ? 8.906 -24.359 -14.914 1 87.19 98 ARG B C 1
ATOM 2287 O O . ARG B 1 98 ? 8 -24.547 -14.094 1 87.19 98 ARG B O 1
ATOM 2294 N N . SER B 1 99 ? 9.641 -23.281 -14.961 1 92.44 99 SER B N 1
ATOM 2295 C CA . SER B 1 99 ? 9.406 -22.156 -14.055 1 92.44 99 SER B CA 1
ATOM 2296 C C . SER B 1 99 ? 8.023 -21.562 -14.266 1 92.44 99 SER B C 1
ATOM 2298 O O . SER B 1 99 ? 7.344 -21.203 -13.305 1 92.44 99 SER B O 1
ATOM 2300 N N . LEU B 1 100 ? 7.648 -21.516 -15.461 1 93 100 LEU B N 1
ATOM 2301 C CA . LEU B 1 100 ? 6.344 -20.938 -15.789 1 93 100 LEU B CA 1
ATOM 2302 C C . LEU B 1 100 ? 5.219 -21.859 -15.32 1 93 100 LEU B C 1
ATOM 2304 O O . LEU B 1 100 ? 4.199 -21.391 -14.82 1 93 100 LEU B O 1
ATOM 2308 N N . ILE B 1 101 ? 5.398 -23.109 -15.477 1 89.06 101 ILE B N 1
ATOM 2309 C CA . ILE B 1 101 ? 4.41 -24.078 -15.016 1 89.06 101 ILE B CA 1
ATOM 2310 C C . ILE B 1 101 ? 4.238 -23.953 -13.5 1 89.06 101 ILE B C 1
ATOM 2312 O O . ILE B 1 101 ? 3.111 -23.906 -13 1 89.06 101 ILE B O 1
ATOM 2316 N N . ASN B 1 102 ? 5.375 -23.906 -12.805 1 92.62 102 ASN B N 1
ATOM 2317 C CA . ASN B 1 102 ? 5.332 -23.734 -11.359 1 92.62 102 ASN B CA 1
ATOM 2318 C C . ASN B 1 102 ? 4.586 -22.469 -10.961 1 92.62 102 ASN B C 1
ATOM 2320 O O . ASN B 1 102 ? 3.809 -22.469 -10 1 92.62 102 ASN B O 1
ATOM 2324 N N . LEU B 1 103 ? 4.801 -21.438 -11.648 1 95.62 103 LEU B N 1
ATOM 2325 C CA . LEU B 1 103 ? 4.16 -20.156 -11.359 1 95.62 103 LEU B CA 1
ATOM 2326 C C . LEU B 1 103 ? 2.66 -20.234 -11.625 1 95.62 103 LEU B C 1
ATOM 2328 O O . LEU B 1 103 ? 1.861 -19.734 -10.828 1 95.62 103 LEU B O 1
ATOM 2332 N N . VAL B 1 104 ? 2.26 -20.859 -12.727 1 93.38 104 VAL B N 1
ATOM 2333 C CA . VAL B 1 104 ? 0.845 -21.047 -13.031 1 93.38 104 VAL B CA 1
ATOM 2334 C C . VAL B 1 104 ? 0.168 -21.812 -11.898 1 93.38 104 VAL B C 1
ATOM 2336 O O . VAL B 1 104 ? -0.896 -21.422 -11.422 1 93.38 104 VAL B O 1
ATOM 2339 N N . GLN B 1 105 ? 0.767 -22.828 -11.484 1 92 105 GLN B N 1
ATOM 2340 C CA . GLN B 1 105 ? 0.226 -23.641 -10.406 1 92 105 GLN B CA 1
ATOM 2341 C C . GLN B 1 105 ? 0.063 -22.844 -9.125 1 92 105 GLN B C 1
ATOM 2343 O O . GLN B 1 105 ? -0.972 -22.922 -8.461 1 92 105 GLN B O 1
ATOM 2348 N N . THR B 1 106 ? 1.065 -22.141 -8.805 1 95.56 106 THR B N 1
ATOM 2349 C CA . THR B 1 106 ? 1.05 -21.344 -7.59 1 95.56 106 THR B CA 1
ATOM 2350 C C . THR B 1 106 ? -0.065 -20.297 -7.648 1 95.56 106 THR B C 1
ATOM 2352 O O . THR B 1 106 ? -0.827 -20.141 -6.691 1 95.56 106 THR B O 1
ATOM 2355 N N . CYS B 1 107 ? -0.174 -19.641 -8.75 1 95.5 107 CYS B N 1
ATOM 2356 C CA . CYS B 1 107 ? -1.209 -18.625 -8.93 1 95.5 107 CYS B CA 1
ATOM 2357 C C . CYS B 1 107 ? -2.6 -19.234 -8.844 1 95.5 107 CYS B C 1
ATOM 2359 O O . CYS B 1 107 ? -3.52 -18.641 -8.297 1 95.5 107 CYS B O 1
ATOM 2361 N N . HIS B 1 108 ? -2.721 -20.391 -9.422 1 91.94 108 HIS B N 1
ATOM 2362 C CA . HIS B 1 108 ? -3.99 -21.109 -9.352 1 91.94 108 HIS B CA 1
ATOM 2363 C C . HIS B 1 108 ? -4.355 -21.438 -7.91 1 91.94 108 HIS B C 1
ATOM 2365 O O . HIS B 1 108 ? -5.48 -21.203 -7.477 1 91.94 108 HIS B O 1
ATOM 2371 N N . MET B 1 109 ? -3.404 -21.953 -7.207 1 92.12 109 MET B N 1
ATOM 2372 C CA . MET B 1 109 ? -3.604 -22.328 -5.805 1 92.12 109 MET B CA 1
ATOM 2373 C C . MET B 1 109 ? -4.031 -21.109 -4.984 1 92.12 109 MET B C 1
ATOM 2375 O O . MET B 1 109 ? -4.922 -21.219 -4.137 1 92.12 109 MET B O 1
ATOM 2379 N N . MET B 1 110 ? -3.453 -20 -5.246 1 94.5 110 MET B N 1
ATOM 2380 C CA . MET B 1 110 ? -3.695 -18.797 -4.457 1 94.5 110 MET B CA 1
ATOM 2381 C C . MET B 1 110 ? -4.824 -17.969 -5.059 1 94.5 110 MET B C 1
ATOM 2383 O O . MET B 1 110 ? -5.156 -16.906 -4.543 1 94.5 110 MET B O 1
ATOM 2387 N N . GLN B 1 111 ? -5.312 -18.422 -6.125 1 91.75 111 GLN B N 1
ATOM 2388 C CA . GLN B 1 111 ? -6.469 -17.812 -6.777 1 91.75 111 GLN B CA 1
ATOM 2389 C C . GLN B 1 111 ? -6.184 -16.359 -7.16 1 91.75 111 GLN B C 1
ATOM 2391 O O . GLN B 1 111 ? -6.984 -15.469 -6.875 1 91.75 111 GLN B O 1
ATOM 2396 N N . ILE B 1 112 ? -5.055 -16.141 -7.73 1 94.38 112 ILE B N 1
ATOM 2397 C CA . ILE B 1 112 ? -4.695 -14.836 -8.289 1 94.38 112 ILE B CA 1
ATOM 2398 C C . ILE B 1 112 ? -4.871 -14.867 -9.812 1 94.38 112 ILE B C 1
ATOM 2400 O O . ILE B 1 112 ? -3.916 -15.117 -10.547 1 94.38 112 ILE B O 1
ATOM 2404 N N . GLU B 1 113 ? -5.934 -14.453 -10.297 1 91.06 113 GLU B N 1
ATOM 2405 C CA . GLU B 1 113 ? -6.367 -14.695 -11.672 1 91.06 113 GLU B CA 1
ATOM 2406 C C . GLU B 1 113 ? -5.531 -13.891 -12.656 1 91.06 113 GLU B C 1
ATOM 2408 O O . GLU B 1 113 ? -5.094 -14.422 -13.688 1 91.06 113 GLU B O 1
ATOM 2413 N N . VAL B 1 114 ? -5.352 -12.656 -12.359 1 92.88 114 VAL B N 1
ATOM 2414 C CA . VAL B 1 114 ? -4.66 -11.773 -13.297 1 92.88 114 VAL B CA 1
ATOM 2415 C C . VAL B 1 114 ? -3.24 -12.281 -13.539 1 92.88 114 VAL B C 1
ATOM 2417 O O . VAL B 1 114 ? -2.771 -12.32 -14.68 1 92.88 114 VAL B O 1
ATOM 2420 N N . LEU B 1 115 ? -2.619 -12.641 -12.5 1 95.19 115 LEU B N 1
ATOM 2421 C CA . LEU B 1 115 ? -1.262 -13.164 -12.617 1 95.19 115 LEU B CA 1
ATOM 2422 C C . LEU B 1 115 ? -1.263 -14.523 -13.297 1 95.19 115 LEU B C 1
ATOM 2424 O O . LEU B 1 115 ? -0.384 -14.82 -14.109 1 95.19 115 LEU B O 1
ATOM 2428 N N . LEU B 1 116 ? -2.211 -15.359 -13 1 94.44 116 LEU B N 1
ATOM 2429 C CA . LEU B 1 116 ? -2.355 -16.656 -13.641 1 94.44 116 LEU B CA 1
ATOM 2430 C C . LEU B 1 116 ? -2.477 -16.5 -15.156 1 94.44 116 LEU B C 1
ATOM 2432 O O . LEU B 1 116 ? -1.754 -17.156 -15.914 1 94.44 116 LEU B O 1
ATOM 2436 N N . ASP B 1 117 ? -3.301 -15.648 -15.547 1 92.06 117 ASP B N 1
ATOM 2437 C CA . ASP B 1 117 ? -3.504 -15.406 -16.969 1 92.06 117 ASP B CA 1
ATOM 2438 C C . ASP B 1 117 ? -2.207 -14.961 -17.641 1 92.06 117 ASP B C 1
ATOM 2440 O O . ASP B 1 117 ? -1.873 -15.438 -18.734 1 92.06 117 ASP B O 1
ATOM 2444 N N . HIS B 1 118 ? -1.539 -14.086 -16.984 1 94.81 118 HIS B N 1
ATOM 2445 C CA . HIS B 1 118 ? -0.281 -13.562 -17.5 1 94.81 118 HIS B CA 1
ATOM 2446 C C . HIS B 1 118 ? 0.744 -14.672 -17.688 1 94.81 118 HIS B C 1
ATOM 2448 O O . HIS B 1 118 ? 1.416 -14.734 -18.719 1 94.81 118 HIS B O 1
ATOM 2454 N N . CYS B 1 119 ? 0.883 -15.547 -16.75 1 94.25 119 CYS B N 1
ATOM 2455 C CA . CYS B 1 119 ? 1.814 -16.672 -16.812 1 94.25 119 CYS B CA 1
ATOM 2456 C C . CYS B 1 119 ? 1.403 -17.656 -17.891 1 94.25 119 CYS B C 1
ATOM 2458 O O . CYS B 1 119 ? 2.248 -18.156 -18.641 1 94.25 119 CYS B O 1
ATOM 2460 N N . TRP B 1 120 ? 0.132 -17.875 -17.938 1 90.06 120 TRP B N 1
ATOM 2461 C CA . TRP B 1 120 ? -0.391 -18.797 -18.938 1 90.06 120 TRP B CA 1
ATOM 2462 C C . TRP B 1 120 ? -0.116 -18.297 -20.344 1 90.06 120 TRP B C 1
ATOM 2464 O O . TRP B 1 120 ? 0.342 -19.047 -21.203 1 90.06 120 TRP B O 1
ATOM 2474 N N . ASP B 1 121 ? -0.367 -17.047 -20.562 1 89.81 121 ASP B N 1
ATOM 2475 C CA . ASP B 1 121 ? -0.11 -16.453 -21.875 1 89.81 121 ASP B CA 1
ATOM 2476 C C . ASP B 1 121 ? 1.361 -16.594 -22.266 1 89.81 121 ASP B C 1
ATOM 2478 O O . ASP B 1 121 ? 1.684 -16.844 -23.422 1 89.81 121 ASP B O 1
ATOM 2482 N N . SER B 1 122 ? 2.189 -16.375 -21.375 1 91.56 122 SER B N 1
ATOM 2483 C CA . SER B 1 122 ? 3.621 -16.484 -21.625 1 91.56 122 SER B CA 1
ATOM 2484 C C . SER B 1 122 ? 4.008 -17.938 -21.953 1 91.56 122 SER B C 1
ATOM 2486 O O . SER B 1 122 ? 4.84 -18.172 -22.828 1 91.56 122 SER B O 1
ATOM 2488 N N . LEU B 1 123 ? 3.451 -18.828 -21.25 1 88.56 123 LEU B N 1
ATOM 2489 C CA . LEU B 1 123 ? 3.689 -20.25 -21.484 1 88.56 123 LEU B CA 1
ATOM 2490 C C . LEU B 1 123 ? 3.248 -20.656 -22.891 1 88.56 123 LEU B C 1
ATOM 2492 O O . LEU B 1 123 ? 3.986 -21.344 -23.609 1 88.56 123 LEU B O 1
ATOM 2496 N N . VAL B 1 124 ? 2.078 -20.203 -23.266 1 84.75 124 VAL B N 1
ATOM 2497 C CA . VAL B 1 124 ? 1.53 -20.5 -24.578 1 84.75 124 VAL B CA 1
ATOM 2498 C C . VAL B 1 124 ? 2.418 -19.875 -25.656 1 84.75 124 VAL B C 1
ATOM 2500 O O . VAL B 1 124 ? 2.686 -20.516 -26.688 1 84.75 124 VAL B O 1
ATOM 2503 N N . ALA B 1 125 ? 2.814 -18.672 -25.422 1 85.31 125 ALA B N 1
ATOM 2504 C CA . ALA B 1 125 ? 3.643 -17.953 -26.391 1 85.31 125 ALA B CA 1
ATOM 2505 C C . ALA B 1 125 ? 4.984 -18.656 -26.594 1 85.31 125 ALA B C 1
ATOM 2507 O O . ALA B 1 125 ? 5.582 -18.562 -27.656 1 85.31 125 ALA B O 1
ATOM 2508 N N . LYS B 1 126 ? 5.438 -19.188 -25.578 1 81.62 126 LYS B N 1
ATOM 2509 C CA . LYS B 1 126 ? 6.703 -19.906 -25.719 1 81.62 126 LYS B CA 1
ATOM 2510 C C . LYS B 1 126 ? 6.547 -21.125 -26.625 1 81.62 126 LYS B C 1
ATOM 2512 O O . LYS B 1 126 ? 7.539 -21.719 -27.047 1 81.62 126 LYS B O 1
ATOM 2517 N N . GLY B 1 127 ? 5.355 -21.156 -27.188 1 64.88 127 GLY B N 1
ATOM 2518 C CA . GLY B 1 127 ? 5.035 -21.953 -28.359 1 64.88 127 GLY B CA 1
ATOM 2519 C C . GL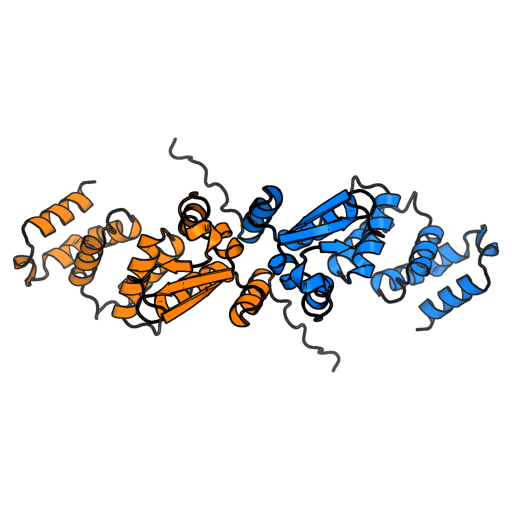Y B 1 127 ? 5.523 -23.391 -28.266 1 64.88 127 GLY B C 1
ATOM 2520 O O . GLY B 1 127 ? 5.016 -24.172 -27.453 1 64.88 127 GLY B O 1
ATOM 2521 N N . LEU B 1 128 ? 6.539 -23.531 -29.203 1 54.75 128 LEU B N 1
ATOM 2522 C CA . LEU B 1 128 ? 7.102 -24.656 -29.922 1 54.75 128 LEU B CA 1
ATOM 2523 C C . LEU B 1 128 ? 7.641 -25.703 -28.953 1 54.75 128 LEU B C 1
ATOM 2525 O O . LEU B 1 128 ? 7.555 -26.906 -29.219 1 54.75 128 LEU B O 1
ATOM 2529 N N . SER B 1 129 ? 8.117 -25.188 -27.938 1 56.41 129 SER B N 1
ATOM 2530 C CA . SER B 1 129 ? 8.766 -26.141 -27.047 1 56.41 129 SER B CA 1
ATOM 2531 C C . SER B 1 129 ? 7.758 -26.781 -26.094 1 56.41 129 SER B C 1
ATOM 2533 O O . SER B 1 129 ? 8.023 -27.844 -25.531 1 56.41 129 SER B O 1
ATOM 2535 N N . VAL B 1 130 ? 6.617 -26.047 -26 1 60.09 130 VAL B N 1
ATOM 2536 C CA . VAL B 1 130 ? 5.559 -26.625 -25.188 1 60.09 130 VAL B CA 1
ATOM 2537 C C . VAL B 1 130 ? 4.461 -27.203 -26.094 1 60.09 130 VAL B C 1
ATOM 2539 O O . VAL B 1 130 ? 3.904 -26.484 -26.922 1 60.09 130 VAL B O 1
ATOM 2542 N N . ASN B 1 131 ? 4.316 -28.5 -26.125 1 69.88 131 ASN B N 1
ATOM 2543 C CA . ASN B 1 131 ? 3.271 -29.172 -26.891 1 69.88 131 ASN B CA 1
ATOM 2544 C C . ASN B 1 131 ? 1.901 -28.984 -26.25 1 69.88 131 ASN B C 1
ATOM 2546 O O . ASN B 1 131 ? 1.763 -29.094 -25.031 1 69.88 131 ASN B O 1
ATOM 2550 N N . PHE B 1 132 ? 0.914 -28.453 -27.188 1 70.38 132 PHE B N 1
ATOM 2551 C CA . PHE B 1 132 ? -0.448 -28.25 -26.719 1 70.38 132 PHE B CA 1
ATOM 2552 C C . PHE B 1 132 ? -0.916 -29.422 -25.859 1 70.38 132 PHE B C 1
ATOM 2554 O O . PHE B 1 132 ? -1.659 -29.234 -24.891 1 70.38 132 PHE B O 1
ATOM 2561 N N . PHE B 1 133 ? -0.325 -30.422 -26.234 1 72.25 133 PHE B N 1
ATOM 2562 C CA . PHE B 1 133 ? -0.679 -31.609 -25.469 1 72.25 133 PHE B CA 1
ATOM 2563 C C . PHE B 1 133 ? -0.125 -31.531 -24.047 1 72.25 133 PHE B C 1
ATOM 2565 O O . PHE B 1 133 ? -0.827 -31.844 -23.094 1 72.25 133 PHE B O 1
ATOM 2572 N N . GLN B 1 134 ? 1.104 -31.234 -23.953 1 76.88 134 GLN B N 1
ATOM 2573 C CA . GLN B 1 134 ? 1.729 -31.094 -22.656 1 76.88 134 GLN B CA 1
ATOM 2574 C C . GLN B 1 134 ? 1.026 -30.031 -21.812 1 76.88 134 GLN B C 1
ATOM 2576 O O . GLN B 1 134 ? 0.833 -30.188 -20.609 1 76.88 134 GLN B O 1
ATOM 2581 N N . LEU B 1 135 ? 0.622 -29 -22.484 1 78.38 135 LEU B N 1
ATOM 2582 C CA . LEU B 1 135 ? -0.093 -27.922 -21.812 1 78.38 135 LEU B CA 1
ATOM 2583 C C . LEU B 1 135 ? -1.439 -28.406 -21.281 1 78.38 135 LEU B C 1
ATOM 2585 O O . LEU B 1 135 ? -1.831 -28.062 -20.172 1 78.38 135 LEU B O 1
ATOM 2589 N N . TRP B 1 136 ? -2.043 -29.125 -22.109 1 75.5 136 TRP B N 1
ATOM 2590 C CA . TRP B 1 136 ? -3.33 -29.688 -21.703 1 75.5 136 TRP B CA 1
ATOM 2591 C C . TRP B 1 136 ? -3.168 -30.641 -20.531 1 75.5 136 TRP B C 1
ATOM 2593 O O . TRP B 1 136 ? -3.949 -30.594 -19.578 1 75.5 136 TRP B O 1
ATOM 2603 N N . LYS B 1 137 ? -2.25 -31.469 -20.594 1 77.25 137 LYS B N 1
ATOM 2604 C CA . LYS B 1 137 ? -1.98 -32.406 -19.5 1 77.25 137 LYS B CA 1
ATOM 2605 C C . LYS B 1 137 ? -1.727 -31.656 -18.188 1 77.25 137 LYS B C 1
ATOM 2607 O O . LYS B 1 137 ? -2.213 -32.062 -17.141 1 77.25 137 LYS B O 1
ATOM 2612 N N . PHE B 1 138 ? -1.007 -30.641 -18.359 1 79.31 138 PHE B N 1
ATOM 2613 C CA . PHE B 1 138 ? -0.705 -29.797 -17.203 1 79.31 138 PHE B CA 1
ATOM 2614 C C . PHE B 1 138 ? -1.976 -29.172 -16.656 1 79.31 138 PHE B C 1
ATOM 2616 O O . PHE B 1 138 ? -2.166 -29.109 -15.438 1 79.31 138 PHE B O 1
ATOM 2623 N N . ALA B 1 139 ? -2.803 -28.688 -17.484 1 81.19 139 ALA B N 1
ATOM 2624 C CA . ALA B 1 139 ? -4.051 -28.062 -17.062 1 81.19 139 ALA B CA 1
ATOM 2625 C C . ALA B 1 139 ? -4.949 -29.047 -16.328 1 81.19 139 ALA B C 1
ATOM 2627 O O . ALA B 1 139 ? -5.586 -28.688 -15.336 1 81.19 139 ALA B O 1
ATOM 2628 N N . ILE B 1 140 ? -4.957 -30.234 -16.781 1 77.44 140 ILE B N 1
ATOM 2629 C CA . ILE B 1 140 ? -5.777 -31.281 -16.172 1 77.44 140 ILE B CA 1
ATOM 2630 C C . ILE B 1 140 ? -5.18 -31.688 -14.828 1 77.44 140 ILE B C 1
ATOM 2632 O O . ILE B 1 140 ? -5.898 -31.797 -13.828 1 77.44 140 ILE B O 1
ATOM 2636 N N . LYS B 1 141 ? -3.945 -31.859 -14.852 1 79.12 141 LYS B N 1
ATOM 2637 C CA . LYS B 1 141 ? -3.23 -32.312 -13.656 1 79.12 141 LYS B CA 1
ATOM 2638 C C . LYS B 1 141 ? -3.451 -31.344 -12.492 1 79.12 141 LYS B C 1
ATOM 2640 O O . LYS B 1 141 ? -3.658 -31.781 -11.359 1 79.12 141 LYS B O 1
ATOM 2645 N N . TYR B 1 142 ? -3.451 -30.094 -12.797 1 79.62 142 TYR B N 1
ATOM 2646 C CA . TYR B 1 142 ? -3.521 -29.094 -11.734 1 79.62 142 TYR B CA 1
ATOM 2647 C C . TYR B 1 142 ? -4.926 -28.516 -11.625 1 79.62 142 TYR B C 1
ATOM 2649 O O . TYR B 1 142 ? -5.129 -27.484 -10.969 1 79.62 142 TYR B O 1
ATOM 2657 N N . ASP B 1 143 ? -5.863 -29.062 -12.297 1 80.75 143 ASP B N 1
ATOM 2658 C CA . ASP B 1 143 ? -7.281 -28.734 -12.203 1 80.75 143 ASP B CA 1
ATOM 2659 C C . ASP B 1 143 ? -7.52 -27.266 -12.547 1 80.75 143 ASP B C 1
ATOM 2661 O O . ASP B 1 143 ? -8.148 -26.531 -11.781 1 80.75 143 ASP B O 1
ATOM 2665 N N . LEU B 1 144 ? -6.926 -26.906 -13.664 1 80.44 144 LEU B N 1
ATOM 2666 C CA . LEU B 1 144 ? -7.094 -25.531 -14.117 1 80.44 144 LEU B CA 1
ATOM 2667 C C . LEU B 1 144 ? -8.344 -25.391 -14.977 1 80.44 144 LEU B C 1
ATOM 2669 O O . LEU B 1 144 ? -8.477 -24.422 -15.734 1 80.44 144 LEU B O 1
ATOM 2673 N N . LYS B 1 145 ? -9.258 -26.406 -14.891 1 72.19 145 LYS B N 1
ATOM 2674 C CA . LYS B 1 145 ? -10.438 -26.469 -15.75 1 72.19 145 LYS B CA 1
ATOM 2675 C C . LYS B 1 145 ? -11.391 -25.312 -15.461 1 72.19 145 LYS B C 1
ATOM 2677 O O . LYS B 1 145 ? -12.211 -24.953 -16.297 1 72.19 145 LYS B O 1
ATOM 2682 N N . ASN B 1 146 ? -11.188 -24.781 -14.352 1 75.44 146 ASN B N 1
ATOM 2683 C CA . ASN B 1 146 ? -12.125 -23.719 -13.977 1 75.44 146 ASN B CA 1
ATOM 2684 C C . ASN B 1 146 ? -11.641 -22.359 -14.445 1 75.44 146 ASN B C 1
ATOM 2686 O O . ASN B 1 146 ? -12.344 -21.359 -14.281 1 75.44 146 ASN B O 1
ATOM 2690 N N . ASN B 1 147 ? -10.531 -22.359 -15.039 1 82.19 147 ASN B N 1
ATOM 2691 C CA . ASN B 1 147 ? -10.047 -21.109 -15.609 1 82.19 147 ASN B CA 1
ATOM 2692 C C . ASN B 1 147 ? -10.469 -20.953 -17.062 1 82.19 147 ASN B C 1
ATOM 2694 O O . ASN B 1 147 ? -10.039 -21.719 -17.922 1 82.19 147 ASN B O 1
ATOM 2698 N N . ARG B 1 148 ? -11.164 -19.984 -17.297 1 78 148 ARG B N 1
ATOM 2699 C CA . ARG B 1 148 ? -11.797 -19.797 -18.594 1 78 148 ARG B CA 1
ATOM 2700 C C . ARG B 1 148 ? -10.758 -19.609 -19.688 1 78 148 ARG B C 1
ATOM 2702 O O . ARG B 1 148 ? -10.93 -20.109 -20.797 1 78 148 ARG B O 1
ATOM 2709 N N . ARG B 1 149 ? -9.805 -18.922 -19.391 1 81.12 149 ARG B N 1
ATOM 2710 C CA . ARG B 1 149 ? -8.773 -18.688 -20.391 1 81.12 149 ARG B CA 1
ATOM 2711 C C . ARG B 1 149 ? -8.086 -19.984 -20.797 1 81.12 149 ARG B C 1
ATOM 2713 O O . ARG B 1 149 ? -7.855 -20.219 -21.984 1 81.12 149 ARG B O 1
ATOM 2720 N N . ILE B 1 150 ? -7.828 -20.734 -19.875 1 81.69 150 ILE B N 1
ATOM 2721 C CA . ILE B 1 150 ? -7.141 -22 -20.109 1 81.69 150 ILE B CA 1
ATOM 2722 C C . ILE B 1 150 ? -8.078 -22.969 -20.844 1 81.69 150 ILE B C 1
ATOM 2724 O O . ILE B 1 150 ? -7.68 -23.594 -21.828 1 81.69 150 ILE B O 1
ATOM 2728 N N . THR B 1 151 ? -9.234 -22.969 -20.359 1 77.06 151 THR B N 1
ATOM 2729 C CA . THR B 1 151 ? -10.203 -23.844 -21 1 77.06 151 THR B CA 1
ATOM 2730 C C . THR B 1 151 ? -10.461 -23.406 -22.438 1 77.06 151 THR B C 1
ATOM 2732 O O . THR B 1 151 ? -10.586 -24.25 -23.344 1 77.06 151 THR B O 1
ATOM 2735 N N . GLY B 1 152 ? -10.617 -22.172 -22.594 1 78.44 152 GLY B N 1
ATOM 2736 C CA . GLY B 1 152 ? -10.789 -21.656 -23.938 1 78.44 152 GLY B CA 1
ATOM 2737 C C . GLY B 1 152 ? -9.656 -22.031 -24.875 1 78.44 152 GLY B C 1
ATOM 2738 O O . GLY B 1 152 ? -9.891 -22.406 -26.031 1 78.44 152 GLY B O 1
ATOM 2739 N N . PHE B 1 153 ? -8.5 -21.953 -24.422 1 79.06 153 PHE B N 1
ATOM 2740 C CA . PHE B 1 153 ? -7.328 -22.312 -25.203 1 79.06 153 PHE B CA 1
ATOM 2741 C C . PHE B 1 153 ? -7.367 -23.781 -25.594 1 79.06 153 PHE B C 1
ATOM 2743 O O . PHE B 1 153 ? -7.098 -24.125 -26.75 1 79.06 153 PHE B O 1
ATOM 2750 N N . VAL B 1 154 ? -7.633 -24.578 -24.672 1 75 154 VAL B N 1
ATOM 2751 C CA . VAL B 1 154 ? -7.691 -26.016 -24.922 1 75 154 VAL B CA 1
ATOM 2752 C C . VAL B 1 154 ? -8.75 -26.312 -25.984 1 75 154 VAL B C 1
ATOM 2754 O O . VAL B 1 154 ? -8.516 -27.109 -26.891 1 75 154 VAL B O 1
ATOM 2757 N N . LEU B 1 155 ? -9.773 -25.625 -25.828 1 75.81 155 LEU B N 1
ATOM 2758 C CA . LEU B 1 155 ? -10.867 -25.828 -26.766 1 75.81 155 LEU B CA 1
ATOM 2759 C C . LEU B 1 155 ? -10.469 -25.359 -28.156 1 75.81 155 LEU B C 1
ATOM 2761 O O . LEU B 1 155 ? -10.734 -26.047 -29.156 1 75.81 155 LEU B O 1
ATOM 2765 N N . ASP B 1 156 ? -9.859 -24.328 -28.203 1 81.25 156 ASP B N 1
ATOM 2766 C CA . ASP B 1 156 ? -9.477 -23.734 -29.484 1 81.25 156 ASP B CA 1
ATOM 2767 C C . ASP B 1 156 ? -8.453 -24.594 -30.203 1 81.25 156 ASP B C 1
ATOM 2769 O O . ASP B 1 156 ? -8.391 -24.609 -31.438 1 81.25 156 ASP B O 1
ATOM 2773 N N . HIS B 1 157 ? -7.707 -25.375 -29.484 1 77.81 157 HIS B N 1
ATOM 2774 C CA . HIS B 1 157 ? -6.637 -26.156 -30.094 1 77.81 157 HIS B CA 1
ATOM 2775 C C . HIS B 1 157 ? -6.891 -27.656 -29.906 1 77.81 157 HIS B C 1
ATOM 2777 O O . HIS B 1 157 ? -5.953 -28.453 -29.906 1 77.81 157 HIS B O 1
ATOM 2783 N N . PHE B 1 158 ? -8.125 -27.906 -29.734 1 75.06 158 PHE B N 1
ATOM 2784 C CA . PHE B 1 158 ? -8.555 -29.266 -29.422 1 75.06 158 PHE B CA 1
ATOM 2785 C C . PHE B 1 158 ? -8.07 -30.25 -30.469 1 75.06 158 PHE B C 1
ATOM 2787 O O . PHE B 1 158 ? -7.535 -31.312 -30.141 1 75.06 158 PHE B O 1
ATOM 2794 N N . TRP B 1 159 ? -8.25 -29.875 -31.656 1 72.44 159 TRP B N 1
ATOM 2795 C CA . TRP B 1 159 ? -7.91 -30.797 -32.75 1 72.44 159 TRP B CA 1
ATOM 2796 C C . TRP B 1 159 ? -6.406 -31.047 -32.781 1 72.44 159 TRP B C 1
ATOM 2798 O O . TRP B 1 159 ? -5.965 -32.156 -33 1 72.44 159 TRP B O 1
ATOM 2808 N N . GLU B 1 160 ? -5.656 -30.094 -32.594 1 72.81 160 GLU B N 1
ATOM 2809 C CA . GLU B 1 160 ? -4.199 -30.219 -32.594 1 72.81 160 GLU B CA 1
ATOM 2810 C C . GLU B 1 160 ? -3.732 -31.094 -31.438 1 72.81 160 GLU B C 1
ATOM 2812 O O . GLU B 1 160 ? -2.781 -31.875 -31.594 1 72.81 160 GLU B O 1
ATOM 2817 N N . ILE B 1 161 ? -4.414 -30.984 -30.391 1 72.38 161 ILE B N 1
ATOM 2818 C CA . ILE B 1 161 ? -4.098 -31.75 -29.203 1 72.38 161 ILE B CA 1
ATOM 2819 C C . ILE B 1 161 ? -4.484 -33.219 -29.422 1 72.38 161 ILE B C 1
ATOM 2821 O O . ILE B 1 161 ? -3.721 -34.125 -29.078 1 72.38 161 ILE B O 1
ATOM 2825 N N . ALA B 1 162 ? -5.582 -33.375 -30.047 1 68.81 162 ALA B N 1
ATOM 2826 C CA . ALA B 1 162 ? -6.109 -34.719 -30.297 1 68.81 162 ALA B CA 1
ATOM 2827 C C . ALA B 1 162 ? -5.25 -35.469 -31.312 1 68.81 162 ALA B C 1
ATOM 2829 O O . ALA B 1 162 ? -5.109 -36.688 -31.25 1 68.81 162 ALA B O 1
ATOM 2830 N N . GLU B 1 163 ? -4.812 -34.781 -32.281 1 68 163 GLU B N 1
ATOM 2831 C CA . GLU B 1 163 ? -4.051 -35.406 -33.375 1 68 163 GLU B CA 1
ATOM 2832 C C . GLU B 1 163 ? -2.66 -35.812 -32.906 1 68 163 GLU B C 1
ATOM 2834 O O . GLU B 1 163 ? -2.016 -36.656 -33.531 1 68 163 GLU B O 1
ATOM 2839 N N . HIS B 1 164 ? -2.264 -35.156 -31.953 1 57.81 164 HIS B N 1
ATOM 2840 C CA . HIS B 1 164 ? -0.936 -35.562 -31.5 1 57.81 164 HIS B CA 1
ATOM 2841 C C . HIS B 1 164 ? -0.902 -37.031 -31.094 1 57.81 164 HIS B C 1
ATOM 2843 O O . HIS B 1 164 ? -1.813 -37.5 -30.422 1 57.81 164 HIS B O 1
ATOM 2849 N N . LYS B 1 165 ? -0.378 -37.719 -31.984 1 53.88 165 LYS B N 1
ATOM 2850 C CA . LYS B 1 165 ? -0.223 -39.188 -32.062 1 53.88 165 LYS B CA 1
ATOM 2851 C C . LYS B 1 165 ? -0.285 -39.812 -30.688 1 53.88 165 LYS B C 1
ATOM 2853 O O . LYS B 1 165 ? -0.761 -40.938 -30.531 1 53.88 165 LYS B O 1
ATOM 2858 N N . ASN B 1 166 ? 0.287 -39.219 -29.812 1 51.53 166 ASN B N 1
ATOM 2859 C CA . ASN B 1 166 ? 0.355 -39.969 -28.547 1 51.53 166 ASN B CA 1
ATOM 2860 C C . ASN B 1 166 ? -0.969 -39.906 -27.797 1 51.53 166 ASN B C 1
ATOM 2862 O O . ASN B 1 166 ? -0.992 -40 -26.562 1 51.53 166 ASN B O 1
ATOM 2866 N N . MET B 1 167 ? -1.915 -39.5 -28.375 1 50.75 167 MET B N 1
ATOM 2867 C CA . MET B 1 167 ? -3.242 -39.562 -27.781 1 50.75 167 MET B CA 1
ATOM 2868 C C . MET B 1 167 ? -3.578 -41 -27.359 1 50.75 167 MET B C 1
ATOM 2870 O O . MET B 1 167 ? -4.602 -41.25 -26.703 1 50.75 167 MET B O 1
ATOM 2874 N N . ILE B 1 168 ? -2.955 -41.875 -27.984 1 47.28 168 ILE B N 1
ATOM 2875 C CA . ILE B 1 168 ? -3.105 -43.25 -27.5 1 47.28 168 ILE B CA 1
ATOM 2876 C C . ILE B 1 168 ? -2.891 -43.281 -26 1 47.28 168 ILE B C 1
ATOM 2878 O O . ILE B 1 168 ? -3.537 -44.062 -25.281 1 47.28 168 ILE B O 1
ATOM 2882 N N . ASP B 1 169 ? -1.984 -42.5 -25.656 1 50.56 169 ASP B N 1
ATOM 2883 C CA . ASP B 1 169 ? -1.629 -42.594 -24.25 1 50.56 169 ASP B CA 1
ATOM 2884 C C . ASP B 1 169 ? -2.656 -41.875 -23.375 1 50.56 169 ASP B C 1
ATOM 2886 O O . ASP B 1 169 ? -2.471 -41.75 -22.156 1 50.56 169 ASP B O 1
ATOM 2890 N N . PHE B 1 170 ? -3.693 -41.375 -23.938 1 53.53 170 PHE B N 1
ATOM 2891 C CA . PHE B 1 170 ? -4.77 -40.844 -23.109 1 53.53 170 PHE B CA 1
ATOM 2892 C C . PHE B 1 170 ? -5.457 -41.938 -22.328 1 53.53 170 PHE B C 1
ATOM 2894 O O . PHE B 1 170 ? -5.93 -42.938 -22.922 1 53.53 170 PHE B O 1
ATOM 2901 N N . THR B 1 171 ? -5.152 -41.906 -21.172 1 58.03 171 THR B N 1
ATOM 2902 C CA . THR B 1 171 ? -6.07 -42.75 -20.406 1 58.03 171 THR B CA 1
ATOM 2903 C C . THR B 1 171 ? -7.512 -42.281 -20.594 1 58.03 171 THR B C 1
ATOM 2905 O O . THR B 1 171 ? -7.75 -41.125 -20.953 1 58.03 171 THR B O 1
ATOM 2908 N N . GLU B 1 172 ? -8.32 -43.219 -20.844 1 56.94 172 GLU B N 1
ATOM 2909 C CA . GLU B 1 172 ? -9.758 -42.969 -20.859 1 56.94 172 GLU B CA 1
ATOM 2910 C C . GLU B 1 172 ? -10.125 -41.781 -19.953 1 56.94 172 GLU B C 1
ATOM 2912 O O . GLU B 1 172 ? -10.945 -40.938 -20.328 1 56.94 172 GLU B O 1
ATOM 2917 N N . ASN B 1 173 ? -9.5 -41.688 -19.016 1 63.16 173 ASN B N 1
ATOM 2918 C CA . ASN B 1 173 ? -9.789 -40.656 -18.031 1 63.16 173 ASN B CA 1
ATOM 2919 C C . ASN B 1 173 ? -9.406 -39.25 -18.531 1 63.16 173 ASN B C 1
ATOM 2921 O O . ASN B 1 173 ? -10.125 -38.281 -18.281 1 63.16 173 ASN B O 1
ATOM 2925 N N . GLU B 1 174 ? -8.32 -39.25 -19.25 1 63.75 174 GLU B N 1
ATOM 2926 C CA . GLU B 1 174 ? -7.875 -37.969 -19.75 1 63.75 174 GLU B CA 1
ATOM 2927 C C . GLU B 1 174 ? -8.805 -37.438 -20.859 1 63.75 174 GLU B C 1
ATOM 2929 O O . GLU B 1 174 ? -9.094 -36.25 -20.922 1 63.75 174 GLU B O 1
ATOM 2934 N N . VAL B 1 175 ? -9.25 -38.375 -21.609 1 62.5 175 VAL B N 1
ATOM 2935 C CA . VAL B 1 175 ? -10.188 -38.031 -22.672 1 62.5 175 VAL B CA 1
ATOM 2936 C C . VAL B 1 175 ? -11.508 -37.531 -22.078 1 62.5 175 VAL B C 1
ATOM 2938 O O . VAL B 1 175 ? -12.086 -36.562 -22.531 1 62.5 175 VAL B O 1
ATOM 2941 N N . ILE B 1 176 ? -11.914 -38.188 -21.062 1 63.72 176 ILE B N 1
ATOM 2942 C CA . ILE B 1 176 ? -13.156 -37.812 -20.391 1 63.72 176 ILE B CA 1
ATOM 2943 C C . ILE B 1 176 ? -13.023 -36.406 -19.812 1 63.72 176 ILE B C 1
ATOM 2945 O O . ILE B 1 176 ? -13.938 -35.594 -19.938 1 63.72 176 ILE B O 1
ATOM 2949 N N . LYS B 1 177 ? -11.93 -36.219 -19.281 1 67.31 177 LYS B N 1
ATOM 2950 C CA . LYS B 1 177 ? -11.711 -34.906 -18.672 1 67.31 177 LYS B CA 1
ATOM 2951 C C . LYS B 1 177 ? -11.703 -33.781 -19.734 1 67.31 177 LYS B C 1
ATOM 2953 O O . LYS B 1 177 ? -12.219 -32.688 -19.5 1 67.31 177 LYS B O 1
ATOM 2958 N N . LEU B 1 178 ? -11.109 -34.156 -20.781 1 62.5 178 LEU B N 1
ATOM 2959 C CA . LEU B 1 178 ? -11.156 -33.25 -21.922 1 62.5 178 LEU B CA 1
ATOM 2960 C C . LEU B 1 178 ? -12.594 -32.938 -22.328 1 62.5 178 LEU B C 1
ATOM 2962 O O . LEU B 1 178 ? -12.953 -31.781 -22.578 1 62.5 178 LEU B O 1
ATOM 2966 N N . MET B 1 179 ? -13.297 -34.031 -22.375 1 62.25 179 MET B N 1
ATOM 2967 C CA . MET B 1 179 ? -14.688 -33.906 -22.797 1 62.25 179 MET B CA 1
ATOM 2968 C C . MET B 1 179 ? -15.492 -33.094 -21.766 1 62.25 179 MET B C 1
ATOM 2970 O O . MET B 1 179 ? -16.375 -32.312 -22.141 1 62.25 179 MET B O 1
ATOM 2974 N N . GLU B 1 180 ? -15.172 -33.25 -20.625 1 66.31 180 GLU B N 1
ATOM 2975 C CA . GLU B 1 180 ? -15.852 -32.5 -19.578 1 66.31 180 GLU B CA 1
ATOM 2976 C C . GLU B 1 180 ? -15.539 -31.016 -19.672 1 66.31 180 GLU B C 1
ATOM 2978 O O . GLU B 1 180 ? -16.391 -30.172 -19.391 1 66.31 180 GLU B O 1
ATOM 2983 N N . CYS B 1 181 ? -14.336 -30.797 -19.984 1 59.59 181 CYS B N 1
ATOM 2984 C CA . CYS B 1 181 ? -13.945 -29.406 -20.172 1 59.59 181 CYS B CA 1
ATOM 2985 C C . CYS B 1 181 ? -14.688 -28.781 -21.359 1 59.59 181 CYS B C 1
ATOM 2987 O O . CYS B 1 181 ? -15.039 -27.609 -21.328 1 59.59 181 CYS B O 1
ATOM 2989 N N . LEU B 1 182 ? -14.945 -29.562 -22.359 1 58.06 182 LEU B N 1
ATOM 2990 C CA . LEU B 1 182 ? -15.641 -29.141 -23.578 1 58.06 182 LEU B CA 1
ATOM 2991 C C . LEU B 1 182 ? -17.141 -29.016 -23.328 1 58.06 182 LEU B C 1
ATOM 2993 O O . LEU B 1 182 ? -17.812 -28.203 -23.953 1 58.06 182 LEU B O 1
ATOM 2997 N N . GLY B 1 183 ? -17.609 -29.891 -22.578 1 56.28 183 GLY B N 1
ATOM 2998 C CA . GLY B 1 183 ? -19.047 -29.953 -22.375 1 56.28 183 GLY B CA 1
ATOM 2999 C C . GLY B 1 183 ? -19.531 -29.016 -21.281 1 56.28 183 GLY B C 1
ATOM 3000 O O . GLY B 1 183 ? -20.734 -28.844 -21.094 1 56.28 183 GLY B O 1
ATOM 3001 N N . SER B 1 184 ? -18.734 -28.672 -20.281 1 49.69 184 SER B N 1
ATOM 3002 C CA . SER B 1 184 ? -19.297 -27.75 -19.312 1 49.69 184 SER B CA 1
ATOM 3003 C C . SER B 1 184 ? -19.172 -26.312 -19.766 1 49.69 184 SER B C 1
ATOM 3005 O O . SER B 1 184 ? -18.219 -25.953 -20.469 1 49.69 184 SER B O 1
#

pLDDT: mean 81.13, std 17.95, range [21.2, 98.25]

Radius of gyration: 28.41 Å; Cα contacts (8 Å, |Δi|>4): 399; chains: 2; bounding box: 52×93×57 Å

InterPro domains:
  IPR000210 BTB/POZ domain [PF00651] (16-124)
  IPR000210 BTB/POZ domain [PS50097] (26-93)
  IPR000210 BTB/POZ domain [SM00225] (26-127)
  IPR011333 SKP1/BTB/POZ domain superfamily [G3DSA:3.30.710.10] (1-154)
  IPR011333 SKP1/BTB/POZ domain superfamily [SSF54695] (10-124)

Organism: Strigamia maritima (NCBI:txid126957)

Foldseek 3Di:
DVPDPPPVPDDPLVVQVVCLVVVPPFQAWEAEQEDIGTHHLVLCLVQFVLSVCVLPPPDPCVHRNYHYHHVAHPVLVVQVRVCSSRVDADDCQPPDLVRLLRNLLVCVVRVPQVNNVVSVVNNVVVVVVQQLQNLLVSCVVSVVLPRPVSLVVCVVCVVSNCPPVVVVVDDPVSVVVNVVSVPD/DVPPCVVPPDDPLVVQVVCLVVVPPFQAWEAEQEDIGTHHLVLCLVQFVLSVCVCPPPDDCVRRNYHYHHVAHPVLVVQVRVCSSRVDADDCQPPDLVRLLRNLLVCVVRVPQVNNVVSVVNNCVVPDVQQLQNLLVSCVVSVVLPRPVSLVVCVVCVVSNCPPVVCVVDDPVSVVVNVVSVPD

Nearest PDB structures (foldseek):
  4j8z-assembly1_A  TM=7.651E-01  e=8.338E-10  Homo sapiens
  3htm-assembly1_B  TM=8.104E-01  e=2.393E-08  Homo sapiens
  8gq6-assembly1_A  TM=7.763E-01  e=3.613E-08  Homo sapiens
  8dwv-assembly1_E  TM=7.303E-01  e=6.511E-08  Homo sapiens
  8dwu-assembly1_J  TM=7.383E-01  e=6.906E-08  Homo sapiens